Protein AF-K9Z6K8-F1 (afdb_monomer_lite)

InterPro domains:
  IPR018649 SHOCT domain [PF09851] (260-285)

Organism: Cyanobacterium aponinum (strain PCC 10605) (NCBI:txid755178)

Radius of gyration: 25.41 Å; chains: 1; bounding box: 68×41×71 Å

Structure (mmCIF, N/CA/C/O backbone):
data_AF-K9Z6K8-F1
#
_entry.id   AF-K9Z6K8-F1
#
loop_
_atom_site.group_PDB
_atom_site.id
_atom_site.type_symbol
_atom_site.label_atom_id
_atom_site.label_alt_id
_atom_site.label_comp_id
_atom_site.label_asym_id
_atom_site.label_entity_id
_atom_site.label_seq_id
_atom_site.pdbx_PDB_ins_code
_atom_site.Cartn_x
_atom_site.Cartn_y
_atom_site.Cartn_z
_atom_site.occupancy
_atom_site.B_iso_or_equiv
_atom_site.auth_seq_id
_atom_site.auth_comp_id
_atom_site.auth_asym_id
_atom_site.auth_atom_id
_atom_site.pdbx_PDB_model_num
ATOM 1 N N . MET A 1 1 ? 8.072 5.406 -1.999 1.00 64.06 1 MET A N 1
ATOM 2 C CA . MET A 1 1 ? 8.431 5.428 -3.433 1.00 64.06 1 MET A CA 1
ATOM 3 C C . MET A 1 1 ? 9.865 4.958 -3.518 1.00 64.06 1 MET A C 1
ATOM 5 O O . MET A 1 1 ? 10.617 5.283 -2.604 1.00 64.06 1 MET A O 1
ATOM 9 N N . ALA A 1 2 ? 10.215 4.148 -4.508 1.00 75.25 2 ALA A N 1
ATOM 10 C CA . ALA A 1 2 ? 11.577 3.646 -4.656 1.00 75.25 2 ALA A CA 1
ATOM 11 C C . ALA A 1 2 ? 12.258 4.354 -5.826 1.00 75.25 2 ALA A C 1
ATOM 13 O O . ALA A 1 2 ? 11.605 4.701 -6.809 1.00 75.25 2 ALA A O 1
ATOM 14 N N . LYS A 1 3 ? 13.557 4.626 -5.689 1.00 83.19 3 LYS A N 1
ATOM 15 C CA . LYS A 1 3 ? 14.363 5.331 -6.688 1.00 83.19 3 LYS A CA 1
ATOM 16 C C . LYS A 1 3 ? 15.469 4.410 -7.163 1.00 83.19 3 LYS A C 1
ATOM 18 O O . LYS A 1 3 ? 16.249 3.907 -6.359 1.00 83.19 3 LYS A O 1
ATOM 23 N N . ASN A 1 4 ? 15.535 4.218 -8.470 1.00 86.94 4 ASN A N 1
ATOM 24 C CA . ASN A 1 4 ? 16.531 3.384 -9.118 1.00 86.94 4 ASN A CA 1
ATOM 25 C C . ASN A 1 4 ? 17.358 4.253 -10.066 1.00 86.94 4 ASN A C 1
ATOM 27 O O . ASN A 1 4 ? 16.805 4.902 -10.953 1.00 86.94 4 ASN A O 1
ATOM 31 N N . TYR A 1 5 ? 18.669 4.288 -9.841 1.00 90.44 5 TYR A N 1
ATOM 32 C CA . TYR A 1 5 ? 19.607 5.148 -10.558 1.00 90.44 5 TYR A CA 1
ATOM 33 C C . TYR A 1 5 ? 20.267 4.367 -11.689 1.00 90.44 5 TYR A C 1
ATOM 35 O O . TYR A 1 5 ? 20.727 3.244 -11.482 1.00 90.44 5 TYR A O 1
ATOM 43 N N . PHE A 1 6 ? 20.338 4.967 -12.870 1.00 91.12 6 PHE A N 1
ATOM 44 C CA . PHE A 1 6 ? 20.931 4.376 -14.063 1.00 91.12 6 PHE A CA 1
ATOM 45 C C . PHE A 1 6 ? 21.903 5.355 -14.712 1.00 91.12 6 PHE A C 1
ATOM 47 O O . PHE A 1 6 ? 21.687 6.568 -14.702 1.00 91.12 6 PHE A O 1
ATOM 54 N N . ILE A 1 7 ? 22.974 4.822 -15.295 1.00 90.50 7 ILE A N 1
ATOM 55 C CA . ILE A 1 7 ? 23.974 5.625 -15.999 1.00 90.50 7 ILE A CA 1
ATOM 56 C C . ILE A 1 7 ? 23.345 6.222 -17.261 1.00 90.50 7 ILE A C 1
ATOM 58 O O . ILE A 1 7 ? 22.760 5.507 -18.075 1.00 90.50 7 ILE A O 1
ATOM 62 N N . LEU A 1 8 ? 23.513 7.532 -17.439 1.00 89.12 8 LEU A N 1
ATOM 63 C CA . LEU A 1 8 ? 23.120 8.250 -18.644 1.00 89.12 8 LEU A CA 1
ATOM 64 C C . LEU A 1 8 ? 24.281 8.246 -19.648 1.00 89.12 8 LEU A C 1
ATOM 66 O O . LEU A 1 8 ? 25.232 9.016 -19.502 1.00 89.12 8 LEU A O 1
ATOM 70 N N . ASN A 1 9 ? 24.204 7.402 -20.676 1.00 86.44 9 ASN A N 1
ATOM 71 C CA . ASN A 1 9 ? 25.222 7.321 -21.730 1.00 86.44 9 ASN A CA 1
ATOM 72 C C . ASN A 1 9 ? 24.916 8.275 -22.893 1.00 86.44 9 ASN A C 1
ATOM 74 O O . ASN A 1 9 ? 25.824 8.781 -23.550 1.00 86.44 9 ASN A O 1
ATOM 78 N N . SER A 1 10 ? 23.634 8.532 -23.149 1.00 85.62 10 SER A N 1
ATOM 79 C CA . SER A 1 10 ? 23.147 9.417 -24.203 1.00 85.62 10 SER A CA 1
ATOM 80 C C . SER A 1 10 ? 21.926 10.206 -23.743 1.00 85.62 10 SER A C 1
ATOM 82 O O . SER A 1 10 ? 21.108 9.728 -22.963 1.00 85.62 10 SER A O 1
ATOM 84 N N . ASN A 1 11 ? 21.729 11.398 -24.311 1.00 76.75 11 ASN A N 1
ATOM 85 C CA . ASN A 1 11 ? 20.513 12.191 -24.095 1.00 76.75 11 ASN A CA 1
ATOM 86 C C . ASN A 1 11 ? 19.236 11.464 -24.567 1.00 76.75 11 ASN A C 1
ATOM 88 O O . ASN A 1 11 ? 18.137 11.830 -24.160 1.00 76.75 11 ASN A O 1
ATOM 92 N N . GLN A 1 12 ? 19.364 10.436 -25.416 1.00 86.12 12 GLN A N 1
ATOM 93 C CA . GLN A 1 12 ? 18.240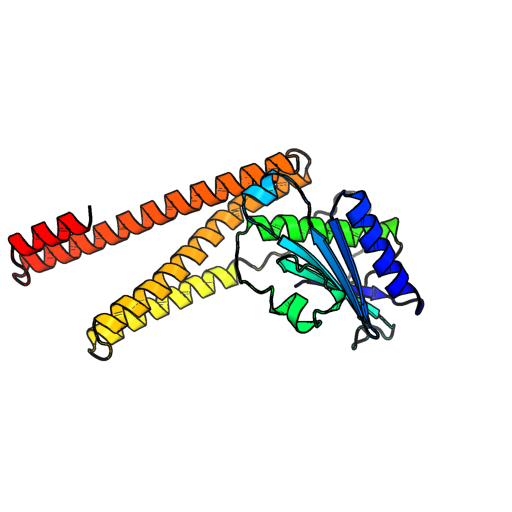 9.601 -25.853 1.00 86.12 12 GLN A CA 1
ATOM 94 C C . GLN A 1 12 ? 17.847 8.521 -24.838 1.00 86.12 12 GLN A C 1
ATOM 96 O O . GLN A 1 12 ? 16.783 7.925 -24.987 1.00 86.12 12 GLN A O 1
ATOM 101 N N . ASP A 1 13 ? 18.667 8.250 -23.823 1.00 87.88 13 ASP A N 1
ATOM 102 C CA . ASP A 1 13 ? 18.448 7.121 -22.914 1.00 87.88 13 ASP A CA 1
ATOM 103 C C . ASP A 1 13 ? 17.169 7.275 -22.085 1.00 87.88 13 ASP A C 1
ATOM 105 O O . ASP A 1 13 ? 16.490 6.281 -21.847 1.00 87.88 13 ASP A O 1
ATOM 109 N N . LEU A 1 14 ? 16.763 8.505 -21.737 1.00 90.06 14 LEU A N 1
ATOM 110 C CA . LEU A 1 14 ? 15.481 8.740 -21.059 1.00 90.06 14 LEU A CA 1
ATOM 111 C C . LEU A 1 14 ? 14.289 8.371 -21.945 1.00 90.06 14 LEU A C 1
ATOM 113 O O . LEU A 1 14 ? 13.356 7.725 -21.477 1.00 90.06 14 LEU A O 1
ATOM 117 N N . GLU A 1 15 ? 14.315 8.773 -23.218 1.00 91.31 15 GLU A N 1
ATOM 118 C CA . GLU A 1 15 ? 13.253 8.438 -24.173 1.00 91.31 15 GLU A CA 1
ATOM 119 C C . GLU A 1 15 ? 13.243 6.928 -24.443 1.00 91.31 15 GLU A C 1
ATOM 121 O O . GLU A 1 15 ? 12.183 6.310 -24.453 1.00 91.31 15 GLU A O 1
ATOM 126 N N . LYS A 1 16 ? 14.417 6.300 -24.582 1.00 93.12 16 LYS A N 1
ATOM 127 C CA . LYS A 1 16 ? 14.524 4.841 -24.725 1.00 93.12 16 LYS A CA 1
ATOM 128 C C . LYS A 1 16 ? 13.957 4.114 -23.509 1.00 93.12 16 LYS A C 1
ATOM 130 O O . LYS A 1 16 ? 13.186 3.177 -23.690 1.00 93.12 16 LYS A O 1
ATOM 135 N N . ALA A 1 17 ? 14.287 4.556 -22.295 1.00 93.38 17 ALA A N 1
ATOM 136 C CA . ALA A 1 17 ? 13.746 3.990 -21.063 1.00 93.38 17 ALA A CA 1
ATOM 137 C C . ALA A 1 17 ? 12.224 4.168 -21.012 1.00 93.38 17 ALA A C 1
ATOM 139 O O . ALA A 1 17 ? 11.500 3.209 -20.762 1.00 93.38 17 ALA A O 1
ATOM 140 N N . TYR A 1 18 ? 11.723 5.362 -21.332 1.00 94.62 18 TYR A N 1
ATOM 141 C CA . TYR A 1 18 ? 10.292 5.650 -21.403 1.00 94.62 18 TYR A CA 1
ATOM 142 C C . TYR A 1 18 ? 9.547 4.696 -22.349 1.00 94.62 18 TYR A C 1
ATOM 144 O O . TYR A 1 18 ? 8.579 4.049 -21.941 1.00 94.62 18 TYR A O 1
ATOM 152 N N . GLN A 1 19 ? 10.030 4.541 -23.584 1.00 95.00 19 GLN A N 1
ATOM 153 C CA . GLN A 1 19 ? 9.425 3.637 -24.566 1.00 95.00 19 GLN A CA 1
ATOM 154 C C . GLN A 1 19 ? 9.538 2.169 -24.139 1.00 95.00 19 GLN A C 1
ATOM 156 O O . GLN A 1 19 ? 8.558 1.428 -24.220 1.00 95.00 19 GLN A O 1
ATOM 161 N N . ALA A 1 20 ? 10.704 1.750 -23.635 1.00 94.25 20 ALA A N 1
ATOM 162 C CA . ALA A 1 20 ? 10.934 0.384 -23.175 1.00 94.25 20 ALA A CA 1
ATOM 163 C C . ALA A 1 20 ? 9.973 -0.003 -22.043 1.00 94.25 20 ALA A C 1
ATOM 165 O O . ALA A 1 20 ? 9.413 -1.097 -22.072 1.00 94.25 20 ALA A O 1
ATOM 166 N N . ILE A 1 21 ? 9.736 0.901 -21.088 1.00 95.62 21 ILE A N 1
ATOM 167 C CA . ILE A 1 21 ? 8.805 0.682 -19.978 1.00 95.62 21 ILE A CA 1
ATOM 168 C C . ILE A 1 21 ? 7.362 0.572 -20.491 1.00 95.62 21 ILE A C 1
ATOM 170 O O . ILE A 1 21 ? 6.645 -0.347 -20.096 1.00 95.62 21 ILE A O 1
ATOM 174 N N . ILE A 1 22 ? 6.926 1.465 -21.390 1.00 93.06 22 ILE A N 1
ATOM 175 C CA . ILE A 1 22 ? 5.575 1.396 -21.976 1.00 93.06 22 ILE A CA 1
ATOM 176 C C . ILE A 1 22 ? 5.359 0.064 -22.695 1.00 93.06 22 ILE A C 1
ATOM 178 O O . ILE A 1 22 ? 4.330 -0.586 -22.496 1.00 93.06 22 ILE A O 1
ATOM 182 N N . LEU A 1 23 ? 6.314 -0.338 -23.536 1.00 90.25 23 LEU A N 1
ATOM 183 C CA . LEU A 1 23 ? 6.231 -1.582 -24.297 1.00 90.25 23 LEU A CA 1
ATOM 184 C C . LEU A 1 23 ? 6.224 -2.803 -23.378 1.00 90.25 23 LEU A C 1
ATOM 186 O O . LEU A 1 23 ? 5.425 -3.711 -23.599 1.00 90.25 23 LEU A O 1
ATOM 190 N N . TRP A 1 24 ? 7.038 -2.794 -22.321 1.00 93.50 24 TRP A N 1
ATOM 191 C CA . TRP A 1 24 ? 7.061 -3.861 -21.326 1.00 93.50 24 TRP A CA 1
ATOM 192 C C . TRP A 1 24 ? 5.694 -4.048 -20.664 1.00 93.50 24 TRP A C 1
ATOM 194 O O . TRP A 1 24 ? 5.135 -5.142 -20.711 1.00 93.50 24 TRP A O 1
ATOM 204 N N . PHE A 1 25 ? 5.086 -2.978 -20.140 1.00 90.12 25 PHE A N 1
ATOM 205 C CA . PHE A 1 25 ? 3.756 -3.073 -19.528 1.00 90.12 25 PHE A CA 1
ATOM 206 C C . PHE A 1 25 ? 2.673 -3.507 -20.523 1.00 90.12 25 PHE A C 1
ATOM 208 O O . PHE A 1 25 ? 1.826 -4.334 -20.181 1.00 90.12 25 PHE A O 1
ATOM 215 N N . LYS A 1 26 ? 2.705 -3.003 -21.764 1.00 84.25 26 LYS A N 1
ATOM 216 C CA . LYS A 1 26 ? 1.774 -3.440 -22.817 1.00 84.25 26 LYS A CA 1
ATOM 217 C C . LYS A 1 26 ? 1.933 -4.928 -23.139 1.00 84.25 26 LYS A C 1
ATOM 219 O O . LYS A 1 26 ? 0.928 -5.621 -23.271 1.00 84.25 26 LYS A O 1
ATOM 224 N N . GLY A 1 27 ? 3.167 -5.430 -23.209 1.00 75.62 27 GLY A N 1
ATOM 225 C CA . GLY A 1 27 ? 3.461 -6.855 -23.398 1.00 75.62 27 GLY A CA 1
ATOM 226 C C . GLY A 1 27 ? 2.945 -7.731 -22.253 1.00 75.62 27 GLY A C 1
ATOM 227 O O . GLY A 1 27 ? 2.551 -8.870 -22.475 1.00 75.62 27 GLY A O 1
ATOM 228 N N . GLN A 1 28 ? 2.855 -7.171 -21.046 1.00 78.62 28 GLN A N 1
ATOM 229 C CA . GLN A 1 28 ? 2.251 -7.801 -19.866 1.00 78.62 28 GLN A CA 1
ATOM 230 C C . GLN A 1 28 ? 0.722 -7.585 -19.770 1.00 78.62 28 GLN A C 1
ATOM 232 O O . GLN A 1 28 ? 0.121 -7.858 -18.726 1.00 78.62 28 GLN A O 1
ATOM 237 N N . LEU A 1 29 ? 0.088 -7.092 -20.844 1.00 77.56 29 LEU A N 1
ATOM 238 C CA . LEU A 1 29 ? -1.353 -6.821 -20.959 1.00 77.56 29 LEU A CA 1
ATOM 239 C C . LEU A 1 29 ? -1.886 -5.791 -19.947 1.00 77.56 29 LEU A C 1
ATOM 241 O O . LEU A 1 29 ? -3.006 -5.909 -19.446 1.00 77.56 29 LEU A O 1
ATOM 245 N N . TYR A 1 30 ? -1.090 -4.771 -19.631 1.00 85.12 30 TYR A N 1
ATOM 246 C CA . TYR A 1 30 ? -1.553 -3.614 -18.868 1.00 85.12 30 TYR A CA 1
ATOM 247 C C . TYR A 1 30 ? -2.155 -2.552 -19.795 1.00 85.12 30 TYR A C 1
ATOM 249 O O . TYR A 1 30 ? -1.683 -2.329 -20.911 1.00 85.12 30 TYR A O 1
ATOM 257 N N . GLU A 1 31 ? -3.160 -1.836 -19.295 1.00 87.00 31 GLU A N 1
ATOM 258 C CA . GLU A 1 31 ? -3.523 -0.521 -19.815 1.00 87.00 31 GLU A CA 1
ATOM 259 C C . GLU A 1 31 ? -2.464 0.480 -19.349 1.00 87.00 31 GLU A C 1
ATOM 261 O O . GLU A 1 31 ? -2.155 0.560 -18.156 1.00 87.00 31 GLU A O 1
ATOM 266 N N . VAL A 1 32 ? -1.890 1.221 -20.295 1.00 90.62 32 VAL A N 1
ATOM 267 C CA . VAL A 1 32 ? -0.760 2.120 -20.051 1.00 90.62 32 VAL A CA 1
ATOM 268 C C . VAL A 1 32 ? -1.061 3.486 -20.639 1.00 90.62 32 VAL A C 1
ATOM 270 O O . VAL A 1 32 ? -1.367 3.594 -21.826 1.00 90.62 32 VAL A O 1
ATOM 273 N N . GLU A 1 33 ? -0.895 4.526 -19.830 1.00 89.75 33 GLU A N 1
ATOM 274 C CA . GLU A 1 33 ? -0.842 5.912 -20.289 1.00 89.75 33 GLU A CA 1
ATOM 275 C C . GLU A 1 33 ? 0.529 6.489 -19.946 1.00 89.75 33 GLU A C 1
ATOM 277 O O . GLU A 1 33 ? 1.047 6.283 -18.847 1.00 89.75 33 GLU A O 1
ATOM 282 N N . GLY A 1 34 ? 1.114 7.224 -20.888 1.00 87.94 34 GLY A N 1
ATOM 283 C CA . GLY A 1 34 ? 2.384 7.907 -20.696 1.00 87.94 34 GLY A CA 1
ATOM 284 C C . GLY A 1 34 ? 2.316 9.345 -21.190 1.00 87.94 34 GLY A C 1
ATOM 285 O O . GLY A 1 34 ? 1.621 9.640 -22.163 1.00 87.94 34 GLY A O 1
ATOM 286 N N . ILE A 1 35 ? 3.037 10.236 -20.516 1.00 85.12 35 ILE A N 1
ATOM 287 C CA . ILE A 1 35 ? 3.233 11.615 -20.949 1.00 85.12 35 ILE A CA 1
ATOM 288 C C . ILE A 1 35 ? 4.704 12.007 -20.875 1.00 85.12 35 ILE A C 1
ATOM 290 O O . ILE A 1 35 ? 5.410 11.717 -19.907 1.00 85.12 35 ILE A O 1
ATOM 294 N N . LYS A 1 36 ? 5.135 12.722 -21.912 1.00 87.12 36 LYS A N 1
ATOM 295 C CA . LYS A 1 36 ? 6.415 13.410 -21.990 1.00 87.12 36 LYS A CA 1
ATOM 296 C C . LYS A 1 36 ? 6.241 14.868 -21.570 1.00 87.12 36 LYS A C 1
ATOM 298 O O . LYS A 1 36 ? 5.355 15.549 -22.076 1.00 87.12 36 LYS A O 1
ATOM 303 N N . GLN A 1 37 ? 7.091 15.324 -20.662 1.00 78.56 37 GLN A N 1
ATOM 304 C CA . GLN A 1 37 ? 7.213 16.715 -20.229 1.00 78.56 37 GLN A CA 1
ATOM 305 C C . GLN A 1 37 ? 8.668 17.160 -20.426 1.00 78.56 37 GLN A C 1
ATOM 307 O O . GLN A 1 37 ? 9.557 16.322 -20.578 1.00 78.56 37 GLN A O 1
ATOM 312 N N . ASP A 1 38 ? 8.932 18.467 -20.409 1.00 75.75 38 ASP A N 1
ATOM 313 C CA . ASP A 1 38 ? 10.249 19.021 -20.775 1.00 75.75 38 ASP A CA 1
ATOM 314 C C . ASP A 1 38 ? 11.418 18.459 -19.949 1.00 75.75 38 ASP A C 1
ATOM 316 O O . ASP A 1 38 ? 12.537 18.337 -20.443 1.00 75.75 38 ASP A O 1
ATOM 320 N N . THR A 1 39 ? 11.167 18.097 -18.688 1.00 76.75 39 THR A N 1
ATOM 321 C CA . THR A 1 39 ? 12.205 17.669 -17.733 1.00 76.75 39 THR A CA 1
ATOM 322 C C . THR A 1 39 ? 12.014 16.252 -17.191 1.00 76.75 39 THR A C 1
ATOM 324 O O . THR A 1 39 ? 12.871 15.755 -16.457 1.00 76.75 39 THR A O 1
ATOM 327 N N . TYR A 1 40 ? 10.910 15.582 -17.528 1.00 84.06 40 TYR A N 1
ATOM 328 C CA . TYR A 1 40 ? 10.603 14.243 -17.032 1.00 84.06 40 TYR A CA 1
ATOM 329 C C . TYR A 1 40 ? 9.593 13.511 -17.920 1.00 84.06 40 TYR A C 1
ATOM 331 O O . TYR A 1 40 ? 8.845 14.109 -18.689 1.00 84.06 40 TYR A O 1
ATOM 339 N N . TYR A 1 41 ? 9.521 12.197 -17.741 1.00 89.06 41 TYR A N 1
ATOM 340 C CA . TYR A 1 41 ? 8.488 11.345 -18.316 1.00 89.06 41 TYR A CA 1
ATOM 341 C C . TYR A 1 41 ? 7.656 10.732 -17.200 1.00 89.06 41 TYR A C 1
ATOM 343 O O . TYR A 1 41 ? 8.201 10.358 -16.159 1.00 89.06 41 TYR A O 1
ATOM 351 N N . LEU A 1 42 ? 6.350 10.613 -17.421 1.00 87.38 42 LEU A N 1
ATOM 352 C CA . LEU A 1 42 ? 5.432 9.924 -16.520 1.00 87.38 42 LEU A CA 1
ATOM 353 C C . LEU A 1 42 ? 4.771 8.766 -17.233 1.00 87.38 42 LEU A C 1
ATOM 355 O O . LEU A 1 42 ? 4.357 8.893 -18.381 1.00 87.38 42 LEU A O 1
ATOM 359 N N . ILE A 1 43 ? 4.633 7.657 -16.522 1.00 91.25 43 ILE A N 1
ATOM 360 C CA . ILE A 1 43 ? 3.907 6.480 -16.978 1.00 91.25 43 ILE A CA 1
ATOM 361 C C . ILE A 1 43 ? 2.994 6.040 -15.840 1.00 91.25 43 ILE A C 1
ATOM 363 O O . ILE A 1 43 ? 3.398 6.014 -14.676 1.00 91.25 43 ILE A O 1
ATOM 367 N N . GLN A 1 44 ? 1.769 5.670 -16.176 1.00 88.62 44 GLN A N 1
ATOM 368 C CA . GLN A 1 44 ? 0.904 4.889 -15.308 1.00 88.62 44 GLN A CA 1
ATOM 369 C C . GLN A 1 44 ? 0.495 3.605 -16.021 1.00 88.62 44 GLN A C 1
ATOM 371 O O . GLN A 1 44 ? 0.207 3.611 -17.216 1.00 88.62 44 GLN A O 1
ATOM 376 N N . ALA A 1 45 ? 0.456 2.506 -15.275 1.00 89.00 45 ALA A N 1
ATOM 377 C CA . ALA A 1 45 ? 0.042 1.205 -15.770 1.00 89.00 45 ALA A CA 1
ATOM 378 C C . ALA A 1 45 ? -0.964 0.568 -14.807 1.00 89.00 45 ALA A C 1
ATOM 380 O O . ALA A 1 45 ? -0.711 0.476 -13.603 1.00 89.00 45 ALA A O 1
ATOM 381 N N . ARG A 1 46 ? -2.101 0.096 -15.323 1.00 83.62 46 ARG A N 1
ATOM 382 C CA . ARG A 1 46 ? -3.087 -0.684 -14.558 1.00 83.62 46 ARG A CA 1
ATOM 383 C C . ARG A 1 46 ? -3.483 -1.942 -15.321 1.00 83.62 46 ARG A C 1
ATOM 385 O O . ARG A 1 46 ? -3.576 -1.924 -16.541 1.00 83.62 46 ARG A O 1
ATOM 392 N N . LYS A 1 47 ? -3.757 -3.035 -14.610 1.00 74.75 47 LYS A N 1
ATOM 393 C CA . LYS A 1 47 ? -4.433 -4.191 -15.215 1.00 74.75 47 LYS A CA 1
ATOM 394 C C . LYS A 1 47 ? -5.935 -3.929 -15.231 1.00 74.75 47 LYS A C 1
ATOM 396 O O . LYS A 1 47 ? -6.521 -3.705 -14.172 1.00 74.75 47 LYS A O 1
ATOM 401 N N . THR A 1 48 ? -6.550 -3.985 -16.406 1.00 62.06 48 THR A N 1
ATOM 402 C CA . THR A 1 48 ? -8.005 -3.976 -16.564 1.00 62.06 48 THR A CA 1
ATOM 403 C C . THR A 1 48 ? -8.512 -5.412 -16.565 1.00 62.06 48 THR A C 1
ATOM 405 O O . THR A 1 48 ? -8.229 -6.195 -17.463 1.00 62.06 48 THR A O 1
ATOM 408 N N . GLY A 1 49 ? -9.236 -5.793 -15.517 1.00 56.72 49 GLY A N 1
ATOM 409 C CA . GLY A 1 49 ? -9.862 -7.107 -15.411 1.00 56.72 49 GLY A CA 1
ATOM 410 C C . GLY A 1 49 ? -11.144 -7.016 -14.597 1.00 56.72 49 GLY A C 1
ATOM 411 O O . GLY A 1 49 ? -11.223 -6.221 -13.661 1.00 56.72 49 GLY A O 1
ATOM 412 N N . THR A 1 50 ? -12.139 -7.836 -14.937 1.00 40.59 50 THR A N 1
ATOM 413 C CA . THR A 1 50 ? -13.507 -7.795 -14.386 1.00 40.59 50 THR A CA 1
ATOM 414 C C . THR A 1 50 ? -13.541 -7.889 -12.855 1.00 40.59 50 THR A C 1
ATOM 416 O O . THR A 1 50 ? -14.343 -7.221 -12.209 1.00 40.59 50 THR A O 1
ATOM 419 N N . ILE A 1 51 ? -12.614 -8.651 -12.262 1.00 41.69 51 ILE A N 1
ATOM 420 C CA . ILE A 1 51 ? -12.456 -8.779 -10.803 1.00 41.69 51 ILE A CA 1
ATOM 421 C C . ILE A 1 51 ? -11.943 -7.468 -10.176 1.00 41.69 51 ILE A C 1
ATOM 423 O O . ILE A 1 51 ? -12.431 -7.060 -9.127 1.00 41.69 51 ILE A O 1
ATOM 427 N N . ARG A 1 52 ? -11.030 -6.742 -10.836 1.00 42.19 52 ARG A N 1
ATOM 428 C CA . ARG A 1 52 ? -10.499 -5.453 -10.348 1.00 42.19 52 ARG A CA 1
ATOM 429 C C . ARG A 1 52 ? -11.516 -4.312 -10.472 1.00 42.19 52 ARG A C 1
ATOM 431 O O . ARG A 1 52 ? -11.537 -3.421 -9.628 1.00 42.19 52 ARG A O 1
ATOM 438 N N . THR A 1 53 ? -12.399 -4.368 -11.472 1.00 42.25 53 THR A N 1
ATOM 439 C CA . THR A 1 53 ? -13.510 -3.413 -11.634 1.00 42.25 53 THR A CA 1
ATOM 440 C C . THR A 1 53 ? -14.597 -3.601 -10.568 1.00 42.25 53 THR A C 1
ATOM 442 O O . THR A 1 53 ? -15.133 -2.610 -10.081 1.00 42.25 53 THR A O 1
ATOM 445 N N . LEU A 1 54 ? -14.886 -4.844 -10.154 1.00 33.88 54 LEU A N 1
ATOM 446 C CA . LEU A 1 54 ? -15.879 -5.149 -9.110 1.00 33.88 54 LEU A CA 1
ATOM 447 C C . LEU A 1 54 ? -15.377 -4.812 -7.690 1.00 33.88 54 LEU A C 1
ATOM 449 O O . LEU A 1 54 ? -16.167 -4.429 -6.834 1.00 33.88 54 LEU A O 1
ATOM 453 N N . LEU A 1 55 ? -14.061 -4.900 -7.456 1.00 41.59 55 LEU A N 1
ATOM 454 C CA . LEU A 1 55 ? -13.409 -4.614 -6.167 1.00 41.59 55 LEU A CA 1
ATOM 455 C C . LEU A 1 55 ? -13.047 -3.125 -5.959 1.00 41.59 55 LEU A C 1
ATOM 457 O O . LEU A 1 55 ? -12.373 -2.784 -4.990 1.00 41.59 55 LEU A O 1
ATOM 461 N N . GLY A 1 56 ? -13.459 -2.225 -6.863 1.00 40.88 56 GLY A N 1
ATOM 462 C CA . GLY A 1 56 ? -13.276 -0.771 -6.718 1.00 40.88 56 GLY A CA 1
ATOM 463 C C . GLY A 1 56 ? -11.820 -0.276 -6.743 1.00 40.88 56 GLY A C 1
ATOM 464 O O . GLY A 1 56 ? -11.561 0.906 -6.499 1.00 40.88 56 GLY A O 1
ATOM 465 N N . SER A 1 57 ? -10.850 -1.140 -7.051 1.00 53.22 57 SER A N 1
ATOM 466 C CA . SER A 1 57 ? -9.427 -0.810 -7.012 1.00 53.22 57 SER A CA 1
ATOM 467 C C . SER A 1 57 ? -8.961 -0.252 -8.358 1.00 53.22 57 SER A C 1
ATOM 469 O O . SER A 1 57 ? -8.316 -0.911 -9.170 1.00 53.22 57 SER A O 1
ATOM 471 N N . ASN A 1 58 ? -9.255 1.028 -8.595 1.00 63.75 58 ASN A N 1
ATOM 472 C CA . ASN A 1 58 ? -8.686 1.798 -9.706 1.00 63.75 58 ASN A CA 1
ATOM 473 C C . ASN A 1 58 ? -7.199 2.127 -9.439 1.00 63.75 58 ASN A C 1
ATOM 475 O O . ASN A 1 58 ? -6.817 3.294 -9.403 1.00 63.75 58 ASN A O 1
ATOM 479 N N . LEU A 1 59 ? -6.377 1.115 -9.144 1.00 73.06 59 LEU A N 1
ATOM 480 C CA . LEU A 1 59 ? -4.975 1.242 -8.745 1.00 73.06 59 LEU A CA 1
ATOM 481 C C . LEU A 1 59 ? -4.055 1.172 -9.969 1.00 73.06 59 LEU A C 1
ATOM 483 O O . LEU A 1 59 ? -4.190 0.296 -10.822 1.00 73.06 59 LEU A O 1
ATOM 487 N N . ALA A 1 60 ? -3.081 2.071 -10.009 1.00 80.50 60 ALA A N 1
ATOM 488 C CA . ALA A 1 60 ? -2.056 2.167 -11.028 1.00 80.50 60 ALA A CA 1
ATOM 489 C C . ALA A 1 60 ? -0.660 2.057 -10.408 1.00 80.50 60 ALA A C 1
ATOM 491 O O . ALA A 1 60 ? -0.373 2.653 -9.362 1.00 80.50 60 ALA A O 1
ATOM 492 N N . PHE A 1 61 ? 0.219 1.335 -11.095 1.00 85.00 61 PHE A N 1
ATOM 493 C CA . PHE A 1 61 ? 1.658 1.460 -10.926 1.00 85.00 61 PHE A CA 1
ATOM 494 C C . PHE A 1 61 ? 2.099 2.743 -11.629 1.00 85.00 61 PHE A C 1
ATOM 496 O O . PHE A 1 61 ? 1.723 2.969 -12.778 1.00 85.00 61 PHE A O 1
ATOM 503 N N . LYS A 1 62 ? 2.834 3.610 -10.936 1.00 86.00 62 LYS A N 1
ATOM 504 C CA . LYS A 1 62 ? 3.232 4.931 -11.434 1.00 86.00 62 LYS A CA 1
ATOM 505 C C . LYS A 1 62 ? 4.741 5.014 -11.513 1.00 86.00 62 LYS A C 1
ATOM 507 O O . LYS A 1 62 ? 5.427 4.588 -10.588 1.00 86.00 62 LYS A O 1
ATOM 512 N N . ILE A 1 63 ? 5.245 5.568 -12.604 1.00 89.81 63 ILE A N 1
ATOM 513 C CA . ILE A 1 63 ? 6.673 5.657 -12.882 1.00 89.81 63 ILE A CA 1
ATOM 514 C C . ILE A 1 63 ? 6.992 7.070 -13.329 1.00 89.81 63 ILE A C 1
ATOM 516 O O . ILE A 1 63 ? 6.287 7.644 -14.161 1.00 89.81 63 ILE A O 1
ATOM 520 N N . LYS A 1 64 ? 8.071 7.613 -12.778 1.00 87.44 64 LYS A N 1
ATOM 521 C CA . LYS A 1 64 ? 8.675 8.868 -13.199 1.00 87.44 64 LYS A CA 1
ATOM 522 C C . LYS A 1 64 ? 10.097 8.602 -13.665 1.00 87.44 64 LYS A C 1
ATOM 524 O O . LYS A 1 64 ? 10.850 7.924 -12.975 1.00 87.44 64 LYS A O 1
ATOM 529 N N . ILE A 1 65 ? 10.463 9.175 -14.803 1.00 91.25 65 ILE A N 1
ATOM 530 C CA . ILE A 1 65 ? 11.817 9.106 -15.354 1.00 91.25 65 ILE A CA 1
ATOM 531 C C . ILE A 1 65 ? 12.348 10.529 -15.461 1.00 91.25 65 ILE A C 1
ATOM 533 O O . ILE A 1 65 ? 11.709 11.368 -16.096 1.00 91.25 65 ILE A O 1
ATOM 537 N N . TYR A 1 66 ? 13.476 10.827 -14.827 1.00 87.94 66 TYR A N 1
ATOM 538 C CA . TYR A 1 66 ? 14.052 12.174 -14.817 1.00 87.94 66 TYR A CA 1
ATOM 539 C C . TYR A 1 66 ? 15.570 12.133 -14.644 1.00 87.94 66 TYR A C 1
ATOM 541 O O . TYR A 1 66 ? 16.111 11.152 -14.147 1.00 87.94 66 TYR A O 1
ATOM 549 N N . ILE A 1 67 ? 16.275 13.184 -15.061 1.00 88.44 67 ILE A N 1
ATOM 550 C CA . ILE A 1 67 ? 17.729 13.289 -14.855 1.00 88.44 67 ILE A CA 1
ATOM 551 C C . ILE A 1 67 ? 18.001 13.554 -13.371 1.00 88.44 67 ILE A C 1
ATOM 553 O O . ILE A 1 67 ? 17.350 14.410 -12.771 1.00 88.44 67 ILE A O 1
ATOM 557 N N . SER A 1 68 ? 18.953 12.832 -12.779 1.00 82.69 68 SER A N 1
ATOM 558 C CA . SER A 1 68 ? 19.361 13.070 -11.393 1.00 82.69 68 SER A CA 1
ATOM 559 C C . SER A 1 68 ? 20.017 14.447 -11.257 1.00 82.69 68 SER A C 1
ATOM 561 O O . SER A 1 68 ? 20.857 14.826 -12.074 1.00 82.69 68 SER A O 1
ATOM 563 N N . SER A 1 69 ? 19.658 15.194 -10.211 1.00 71.00 69 SER A N 1
ATOM 564 C CA . SER A 1 69 ? 20.345 16.439 -9.839 1.00 71.00 69 SER A CA 1
ATOM 565 C C . SER A 1 69 ? 21.716 16.186 -9.203 1.00 71.00 69 SER A C 1
ATOM 567 O O . SER A 1 69 ? 22.542 17.091 -9.145 1.00 71.00 69 SER A O 1
ATOM 569 N N . GLU A 1 70 ? 21.956 14.959 -8.739 1.00 65.31 70 GLU A N 1
ATOM 570 C CA . GLU A 1 70 ? 23.179 14.516 -8.073 1.00 65.31 70 GLU A CA 1
ATOM 571 C C . GLU A 1 70 ? 23.858 13.428 -8.913 1.00 65.31 70 GLU A C 1
ATOM 573 O O . GLU A 1 70 ? 23.184 12.589 -9.507 1.00 65.31 70 GLU A O 1
ATOM 578 N N . SER A 1 71 ? 25.188 13.443 -8.990 1.00 59.72 71 SER A N 1
ATOM 579 C CA . SER A 1 71 ? 25.968 12.464 -9.757 1.00 59.72 71 SER A CA 1
ATOM 580 C C . SER A 1 71 ? 26.824 11.646 -8.794 1.00 59.72 71 SER A C 1
ATOM 582 O O . SER A 1 71 ? 27.822 12.157 -8.273 1.00 59.72 71 SER A O 1
ATOM 584 N N . LEU A 1 72 ? 26.489 10.372 -8.593 1.00 56.44 72 LEU A N 1
ATOM 585 C CA . LEU A 1 72 ? 27.331 9.449 -7.841 1.00 56.44 72 LEU A CA 1
ATOM 586 C C . LEU A 1 72 ? 28.482 8.998 -8.758 1.00 56.44 72 LEU A C 1
ATOM 588 O O . LEU A 1 72 ? 28.296 8.363 -9.788 1.00 56.44 72 LEU A O 1
ATOM 592 N N . ASN A 1 73 ? 29.724 9.318 -8.386 1.00 57.31 73 ASN A N 1
ATOM 593 C CA . ASN A 1 73 ? 30.945 8.969 -9.139 1.00 57.31 73 ASN A CA 1
ATOM 594 C C . ASN A 1 73 ? 31.203 9.757 -10.445 1.00 57.31 73 ASN A C 1
ATOM 596 O O . ASN A 1 73 ? 31.890 9.261 -11.339 1.00 57.31 73 ASN A O 1
ATOM 600 N N . GLY A 1 74 ? 30.698 10.988 -10.560 1.00 64.12 74 GLY A N 1
ATOM 601 C CA . GLY A 1 74 ? 31.053 11.907 -11.657 1.00 64.12 74 GLY A CA 1
ATOM 602 C C . GLY A 1 74 ? 30.454 11.565 -13.029 1.00 64.12 74 GLY A C 1
ATOM 603 O O . GLY A 1 74 ? 30.862 12.151 -14.033 1.00 64.12 74 GLY A O 1
ATOM 604 N N . LYS A 1 75 ? 29.504 10.625 -13.096 1.00 74.94 75 LYS A N 1
ATOM 605 C CA . LYS A 1 75 ? 28.749 10.299 -14.312 1.00 74.94 75 LYS A CA 1
ATOM 606 C C . LYS A 1 75 ? 27.356 10.910 -14.235 1.00 74.94 75 LYS A C 1
ATOM 608 O O . LYS A 1 75 ? 26.746 10.963 -13.175 1.00 74.94 75 LYS A O 1
ATOM 613 N N . LYS A 1 76 ? 26.831 11.349 -15.381 1.00 85.56 76 LYS A N 1
ATOM 614 C CA . LYS A 1 76 ? 25.423 11.749 -15.464 1.00 85.56 76 LYS A CA 1
ATOM 615 C C . LYS A 1 76 ? 24.542 10.521 -15.259 1.00 85.56 76 LYS A C 1
ATOM 617 O O . LYS A 1 76 ? 24.845 9.444 -15.770 1.00 85.56 76 LYS A O 1
ATOM 622 N N . GLU A 1 77 ? 23.443 10.710 -14.547 1.00 89.56 77 GLU A N 1
ATOM 623 C CA . GLU A 1 77 ? 22.517 9.646 -14.176 1.00 89.56 77 GLU A CA 1
ATOM 624 C C . GLU A 1 77 ? 21.086 10.068 -14.476 1.00 89.56 77 GLU A C 1
ATOM 626 O O . GLU A 1 77 ? 20.740 11.254 -14.441 1.00 89.56 77 GLU A O 1
ATOM 631 N N . PHE A 1 78 ? 20.237 9.085 -14.736 1.00 90.69 78 PHE A N 1
ATOM 632 C CA . PHE A 1 78 ? 18.797 9.268 -14.710 1.00 90.69 78 PHE A CA 1
ATOM 633 C C . PHE A 1 78 ? 18.173 8.336 -13.677 1.00 90.69 78 PHE A C 1
ATOM 635 O O . PHE A 1 78 ? 18.704 7.275 -13.349 1.00 90.69 78 PHE A O 1
ATOM 642 N N . VAL A 1 79 ? 17.045 8.771 -13.138 1.00 89.25 79 VAL A N 1
ATOM 643 C CA . VAL A 1 79 ? 16.319 8.109 -12.067 1.00 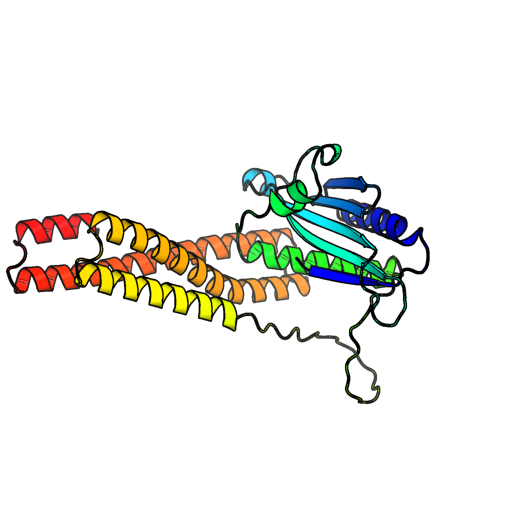89.25 79 VAL A CA 1
ATOM 644 C C . VAL A 1 79 ? 15.016 7.573 -12.624 1.00 89.25 79 VAL A C 1
ATOM 646 O O . VAL A 1 79 ? 14.276 8.295 -13.294 1.00 89.25 79 VAL A O 1
ATOM 649 N N . ILE A 1 80 ? 14.730 6.319 -12.300 1.00 89.81 80 ILE A N 1
ATOM 650 C CA . ILE A 1 80 ? 13.412 5.714 -12.428 1.00 89.81 80 ILE A CA 1
ATOM 651 C C . ILE A 1 80 ? 12.828 5.626 -11.024 1.00 89.81 80 ILE A C 1
ATOM 653 O O . ILE A 1 80 ? 13.286 4.846 -10.188 1.00 89.81 80 ILE A O 1
ATOM 657 N N . GLU A 1 81 ? 11.835 6.464 -10.759 1.00 85.88 81 GLU A N 1
ATOM 658 C CA . GLU A 1 81 ? 11.109 6.498 -9.497 1.00 85.88 81 GLU A CA 1
ATOM 659 C C . GLU A 1 81 ? 9.765 5.787 -9.649 1.00 85.88 81 GLU A C 1
ATOM 661 O O . GLU A 1 81 ? 8.958 6.136 -10.512 1.00 85.88 81 GLU A O 1
ATOM 666 N N . THR A 1 82 ? 9.528 4.784 -8.807 1.00 84.44 82 THR A N 1
ATOM 667 C CA . THR A 1 82 ? 8.325 3.949 -8.821 1.00 84.44 82 THR A CA 1
ATOM 668 C C . THR A 1 82 ? 7.416 4.271 -7.637 1.00 84.44 82 THR A C 1
ATOM 670 O O . THR A 1 82 ? 7.830 4.539 -6.499 1.00 84.44 82 THR A O 1
ATOM 673 N N . GLY A 1 83 ? 6.119 4.230 -7.909 1.00 77.31 83 GLY A N 1
ATOM 674 C CA . GLY A 1 83 ? 5.069 4.503 -6.950 1.00 77.31 83 GLY A CA 1
ATOM 675 C C . GLY A 1 83 ? 3.792 3.749 -7.279 1.00 77.31 83 GLY A C 1
ATOM 676 O O . GLY A 1 83 ? 3.666 3.055 -8.286 1.00 77.31 83 GLY A O 1
ATOM 677 N N . ARG A 1 84 ? 2.820 3.888 -6.387 1.00 76.50 84 ARG A N 1
ATOM 678 C CA . ARG A 1 84 ? 1.491 3.291 -6.504 1.00 76.50 84 ARG A CA 1
ATOM 679 C C . ARG A 1 84 ? 0.470 4.358 -6.146 1.00 76.50 84 ARG A C 1
ATOM 681 O O . ARG A 1 84 ? 0.740 5.196 -5.289 1.00 76.50 84 ARG A O 1
ATOM 688 N N . GLY A 1 85 ? -0.683 4.340 -6.795 1.00 70.19 85 GLY A N 1
ATOM 689 C CA . GLY A 1 85 ? -1.774 5.255 -6.468 1.00 70.19 85 GLY A CA 1
ATOM 690 C C . GLY A 1 85 ? -2.966 5.052 -7.384 1.00 70.19 85 GLY A C 1
ATOM 691 O O . GLY A 1 85 ? -2.951 4.169 -8.234 1.00 70.19 85 GLY A O 1
ATOM 692 N N . LYS A 1 86 ? -4.002 5.878 -7.245 1.00 72.06 86 LYS A N 1
ATOM 693 C CA . LYS A 1 86 ? -5.165 5.799 -8.137 1.00 72.06 86 LYS A CA 1
ATOM 694 C C . LYS A 1 86 ? -4.775 6.103 -9.586 1.00 72.06 86 LYS A C 1
ATOM 696 O O . LYS A 1 86 ? -3.985 7.021 -9.827 1.00 72.06 86 LYS A O 1
ATOM 701 N N . TRP A 1 87 ? -5.335 5.353 -10.527 1.00 76.38 87 TRP A N 1
ATOM 702 C CA . TRP A 1 87 ? -5.299 5.669 -11.951 1.00 76.38 87 TRP A CA 1
ATOM 703 C C . TRP A 1 87 ? -6.017 6.991 -12.198 1.00 76.38 87 TRP A C 1
ATOM 705 O O . TRP A 1 87 ? -7.116 7.217 -11.683 1.00 76.38 87 TRP A O 1
ATOM 715 N N . ILE A 1 88 ? -5.398 7.848 -12.998 1.00 75.00 88 ILE A N 1
ATOM 716 C CA . ILE A 1 88 ? -5.925 9.166 -13.342 1.00 75.00 88 ILE A CA 1
ATOM 717 C C . ILE A 1 88 ? -6.181 9.152 -14.839 1.00 75.00 88 ILE A C 1
ATOM 719 O O . ILE A 1 88 ? -5.245 8.993 -15.602 1.00 75.00 88 ILE A O 1
ATOM 723 N N . GLN A 1 89 ? -7.424 9.303 -15.280 1.00 73.50 89 GLN A N 1
ATOM 724 C CA . GLN A 1 89 ? -7.690 9.420 -16.715 1.00 73.50 89 GLN A CA 1
ATOM 725 C C . GLN A 1 89 ? -7.134 10.745 -17.242 1.00 73.50 89 GLN A C 1
ATOM 727 O O . GLN A 1 89 ? -7.247 11.767 -16.565 1.00 73.50 89 GLN A O 1
ATOM 732 N N . ASN A 1 90 ? -6.596 10.735 -18.462 1.00 68.12 90 ASN A N 1
ATOM 733 C CA . ASN A 1 90 ? -6.119 11.937 -19.148 1.00 68.12 90 ASN A CA 1
ATOM 734 C C . ASN A 1 90 ? -5.005 12.662 -18.374 1.00 68.12 90 ASN A C 1
ATOM 736 O O . ASN A 1 90 ? -5.102 13.858 -18.084 1.00 68.12 90 ASN A O 1
ATOM 740 N N . ILE A 1 91 ? -3.901 11.959 -18.093 1.00 67.50 91 ILE A N 1
ATOM 741 C CA . ILE A 1 91 ? -2.719 12.545 -17.423 1.00 67.50 91 ILE A CA 1
ATOM 742 C C . ILE A 1 91 ? -2.107 13.751 -18.155 1.00 67.50 91 ILE A C 1
ATOM 744 O O . ILE A 1 91 ? -1.269 14.444 -17.586 1.00 67.50 91 ILE A O 1
ATOM 748 N N . ALA A 1 92 ? -2.554 14.047 -19.379 1.00 59.06 92 ALA A N 1
ATOM 749 C CA . ALA A 1 92 ? -2.148 15.206 -20.163 1.00 59.06 92 ALA A CA 1
ATOM 750 C C . ALA A 1 92 ? -2.441 16.573 -19.523 1.00 59.06 92 ALA A C 1
ATOM 752 O O . ALA A 1 92 ? -1.723 17.528 -19.801 1.00 59.06 92 ALA A O 1
ATOM 753 N N . GLY A 1 93 ? -3.447 16.667 -18.647 1.00 53.53 93 GLY A N 1
ATOM 754 C CA . GLY A 1 93 ? -3.771 17.897 -17.909 1.00 53.53 93 GLY A CA 1
ATOM 755 C C . GLY A 1 93 ? -3.313 17.904 -16.446 1.00 53.53 93 GLY A C 1
ATOM 756 O O . GLY A 1 93 ? -3.534 18.885 -15.738 1.00 53.53 93 GLY A O 1
ATOM 757 N N . ALA A 1 94 ? -2.714 16.813 -15.966 1.00 52.41 94 ALA A N 1
ATOM 758 C CA . ALA A 1 94 ? -2.385 16.632 -14.560 1.00 52.41 94 ALA A CA 1
ATOM 759 C C . ALA A 1 94 ? -0.931 17.054 -14.284 1.00 52.41 94 ALA A C 1
ATOM 761 O O . ALA A 1 94 ? 0.007 16.585 -14.926 1.00 52.41 94 ALA A O 1
ATOM 762 N N . SER A 1 95 ? -0.721 17.942 -13.308 1.00 52.06 95 SER A N 1
ATOM 763 C CA . SER A 1 95 ? 0.626 18.344 -12.887 1.00 52.06 95 SER A CA 1
ATOM 764 C C . SER A 1 95 ? 1.373 17.178 -12.222 1.00 52.06 95 SER A C 1
ATOM 766 O O . SER A 1 95 ? 0.750 16.312 -11.600 1.00 52.06 95 SER A O 1
ATOM 768 N N . PHE A 1 96 ? 2.712 17.183 -12.284 1.00 47.66 96 PHE A N 1
ATOM 769 C CA . PHE A 1 96 ? 3.581 16.217 -11.589 1.00 47.66 96 PHE A CA 1
ATOM 770 C C . PHE A 1 96 ? 3.141 15.967 -10.138 1.00 47.66 96 PHE A C 1
ATOM 772 O O . PHE A 1 96 ? 2.981 14.818 -9.718 1.00 47.66 96 PHE A O 1
ATOM 779 N N . ALA A 1 97 ? 2.890 17.056 -9.400 1.00 49.12 97 ALA A N 1
ATOM 780 C CA . ALA A 1 97 ? 2.409 16.994 -8.032 1.00 49.12 97 ALA A CA 1
ATOM 781 C C . ALA A 1 97 ? 1.075 16.251 -7.973 1.00 49.12 97 ALA A C 1
ATOM 783 O O . ALA A 1 97 ? 0.974 15.299 -7.220 1.00 49.12 97 ALA A O 1
ATOM 784 N N . SER A 1 98 ? 0.077 16.579 -8.793 1.00 51.09 98 SER A N 1
ATOM 785 C CA . SER A 1 98 ? -1.229 15.906 -8.733 1.00 51.09 98 SER A CA 1
ATOM 786 C C . SER A 1 98 ? -1.164 14.391 -9.002 1.00 51.09 98 SER A C 1
ATOM 788 O O . SER A 1 98 ? -1.858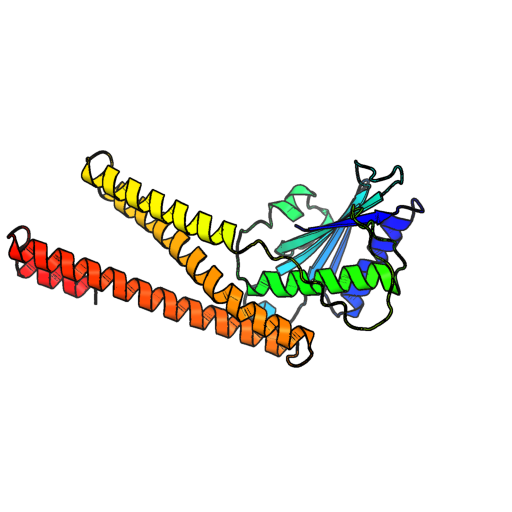 13.626 -8.343 1.00 51.09 98 SER A O 1
ATOM 790 N N . ILE A 1 99 ? -0.268 13.901 -9.863 1.00 50.72 99 ILE A N 1
ATOM 791 C CA . ILE A 1 99 ? -0.176 12.458 -10.154 1.00 50.72 99 ILE A CA 1
ATOM 792 C C . ILE A 1 99 ? 0.421 11.668 -8.977 1.00 50.72 99 ILE A C 1
ATOM 794 O O . ILE A 1 99 ? -0.044 10.557 -8.692 1.00 50.72 99 ILE A O 1
ATOM 798 N N . PHE A 1 100 ? 1.401 12.236 -8.267 1.00 53.09 100 PHE A N 1
ATOM 799 C CA . PHE A 1 100 ? 2.062 11.585 -7.127 1.00 53.09 100 PHE A CA 1
ATOM 800 C C . PHE A 1 100 ? 1.489 11.971 -5.756 1.00 53.09 100 PHE A C 1
ATOM 802 O O . PHE A 1 100 ? 1.550 11.157 -4.845 1.00 53.09 100 PHE A O 1
ATOM 809 N N . THR A 1 101 ? 0.887 13.154 -5.605 1.00 45.72 101 THR A N 1
ATOM 810 C CA . THR A 1 101 ? 0.278 13.650 -4.352 1.00 45.72 101 THR A CA 1
ATOM 811 C C . THR A 1 101 ? -1.236 13.458 -4.308 1.00 45.72 101 THR A C 1
ATOM 813 O O . THR A 1 101 ? -1.736 13.014 -3.279 1.00 45.72 101 THR A O 1
ATOM 816 N N . ALA A 1 102 ? -1.980 13.642 -5.412 1.00 37.47 102 ALA A N 1
ATOM 817 C CA . ALA A 1 102 ? -3.437 13.406 -5.420 1.00 37.47 102 ALA A CA 1
ATOM 818 C C . ALA A 1 102 ? -3.806 11.907 -5.393 1.00 37.47 102 ALA A C 1
ATOM 820 O O . ALA A 1 102 ? -4.980 11.540 -5.380 1.00 37.47 102 ALA A O 1
ATOM 821 N N . GLY A 1 103 ? -2.794 11.033 -5.369 1.00 36.97 103 GLY A N 1
ATOM 822 C CA . GLY A 1 103 ? -2.915 9.590 -5.194 1.00 36.97 103 GLY A CA 1
ATOM 823 C C . GLY A 1 103 ? -2.308 9.046 -3.898 1.00 36.97 103 GLY A C 1
ATOM 824 O O . GLY A 1 103 ? -2.398 7.836 -3.702 1.00 36.97 103 GLY A O 1
ATOM 825 N N . LEU A 1 104 ? -1.742 9.886 -3.014 1.00 32.84 104 LEU A N 1
ATOM 826 C CA . LEU A 1 104 ? -1.345 9.490 -1.653 1.00 32.84 104 LEU A CA 1
ATOM 827 C C . LEU A 1 104 ? -2.585 9.376 -0.758 1.00 32.84 104 LEU A C 1
ATOM 829 O O . LEU A 1 104 ? -2.666 9.932 0.332 1.00 32.84 104 LEU A O 1
ATOM 833 N N . THR A 1 105 ? -3.579 8.613 -1.198 1.00 40.47 105 THR A N 1
ATOM 834 C CA . THR A 1 105 ? -4.371 7.906 -0.208 1.00 40.47 105 THR A CA 1
ATOM 835 C C . THR A 1 105 ? -3.423 6.895 0.412 1.00 40.47 105 THR A C 1
ATOM 837 O O . THR A 1 105 ? -2.974 5.972 -0.259 1.00 40.47 105 THR A O 1
ATOM 840 N N . ILE A 1 106 ? -3.123 7.098 1.690 1.00 40.38 106 ILE A N 1
ATOM 841 C CA . ILE A 1 106 ? -2.412 6.213 2.625 1.00 40.38 106 ILE A CA 1
ATOM 842 C C . ILE A 1 106 ? -3.237 4.908 2.850 1.00 40.38 106 ILE A C 1
ATOM 844 O O . ILE A 1 106 ? -3.285 4.323 3.918 1.00 40.38 106 ILE A O 1
ATOM 848 N N . TRP A 1 107 ? -3.943 4.457 1.814 1.00 37.78 107 TRP A N 1
ATOM 849 C CA . TRP A 1 107 ? -4.872 3.338 1.733 1.00 37.78 107 TRP A CA 1
ATOM 850 C C . TRP A 1 107 ? -4.261 2.423 0.664 1.00 37.78 107 TRP A C 1
ATOM 852 O O . TRP A 1 107 ? -4.039 2.871 -0.458 1.00 37.78 107 TRP A O 1
ATOM 862 N N . THR A 1 108 ? -3.846 1.188 0.918 1.00 39.88 108 THR A N 1
ATOM 863 C CA . THR A 1 108 ? -4.529 0.098 1.620 1.00 39.88 108 THR A CA 1
ATOM 864 C C . THR A 1 108 ? -3.626 -1.125 1.541 1.00 39.88 108 THR A C 1
ATOM 866 O O . THR A 1 108 ? -3.075 -1.373 0.477 1.00 39.88 108 THR A O 1
ATOM 869 N N . GLY A 1 109 ? -3.552 -1.934 2.591 1.00 42.34 109 GLY A N 1
ATOM 870 C CA . GLY A 1 109 ? -3.290 -3.362 2.433 1.00 42.34 109 GLY A CA 1
ATOM 871 C C . GLY A 1 109 ? -1.877 -3.752 1.995 1.00 42.34 109 GLY A C 1
ATOM 872 O O . GLY A 1 109 ? -1.307 -3.346 0.980 1.00 42.34 109 GLY A O 1
ATOM 873 N N . ILE A 1 110 ? -1.316 -4.656 2.759 1.00 39.28 110 ILE A N 1
ATOM 874 C CA . ILE A 1 110 ? -0.020 -5.279 2.516 1.00 39.28 110 ILE A CA 1
ATOM 875 C C . ILE A 1 110 ? -0.025 -6.090 1.223 1.00 39.28 110 ILE A C 1
ATOM 877 O O . ILE A 1 110 ? 1.006 -6.199 0.548 1.00 39.28 110 ILE A O 1
ATOM 881 N N . ALA A 1 111 ? -1.207 -6.542 0.801 1.00 41.19 111 ALA A N 1
ATOM 882 C CA . ALA A 1 111 ? -1.479 -7.028 -0.541 1.00 41.19 111 ALA A CA 1
ATOM 883 C C . ALA A 1 111 ? -0.875 -6.157 -1.648 1.00 41.19 111 ALA A C 1
ATOM 885 O O . ALA A 1 111 ? -0.270 -6.651 -2.605 1.00 41.19 111 ALA A O 1
ATOM 886 N N . MET A 1 112 ? -1.014 -4.837 -1.506 1.00 47.09 112 MET A N 1
ATOM 887 C CA . MET A 1 112 ? -0.632 -3.873 -2.531 1.00 47.09 112 MET A CA 1
ATOM 888 C C . MET A 1 112 ? 0.866 -3.549 -2.495 1.00 47.09 112 MET A C 1
ATOM 890 O O . MET A 1 112 ? 1.389 -3.004 -3.471 1.00 47.09 112 MET A O 1
ATOM 894 N N . ALA A 1 113 ? 1.568 -3.849 -1.393 1.00 53.12 113 ALA A N 1
ATOM 895 C CA . ALA A 1 113 ? 3.025 -3.726 -1.285 1.00 53.12 113 ALA A CA 1
ATOM 896 C C . ALA A 1 113 ? 3.747 -4.839 -2.048 1.00 53.12 113 ALA A C 1
ATOM 898 O O . ALA A 1 113 ? 4.665 -4.537 -2.807 1.00 53.12 113 ALA A O 1
ATOM 899 N N . GLY A 1 114 ? 3.266 -6.081 -1.945 1.00 56.84 114 GLY A N 1
ATOM 900 C CA . GLY A 1 114 ? 3.860 -7.235 -2.630 1.00 56.84 114 GLY A CA 1
ATOM 901 C C . GLY A 1 114 ? 3.822 -7.156 -4.149 1.00 56.84 114 GLY A C 1
ATOM 902 O O . GLY A 1 114 ? 4.851 -7.288 -4.803 1.00 56.84 114 GLY A O 1
ATOM 903 N N . TRP A 1 115 ? 2.647 -6.873 -4.720 1.00 62.28 115 TRP A N 1
ATOM 904 C CA . TRP A 1 115 ? 2.498 -6.714 -6.172 1.00 62.28 115 TRP A CA 1
ATOM 905 C C . TRP A 1 115 ? 3.362 -5.570 -6.720 1.00 62.28 115 TRP A C 1
ATOM 907 O O . TRP A 1 115 ? 3.987 -5.717 -7.766 1.00 62.28 115 TRP A O 1
ATOM 917 N N . GLY A 1 116 ? 3.428 -4.446 -5.996 1.00 70.38 116 GLY A N 1
ATOM 918 C CA . GLY A 1 116 ? 4.257 -3.305 -6.379 1.00 70.38 116 GLY A CA 1
ATOM 919 C C . GLY A 1 116 ? 5.748 -3.626 -6.367 1.00 70.38 116 GLY A C 1
ATOM 920 O O . GLY A 1 116 ? 6.438 -3.277 -7.316 1.00 70.38 116 GLY A O 1
ATOM 921 N N . LEU A 1 117 ? 6.227 -4.311 -5.326 1.00 68.69 117 LEU A N 1
ATOM 922 C CA . LEU A 1 117 ? 7.626 -4.733 -5.220 1.00 68.69 117 LEU A CA 1
ATOM 923 C C . LEU A 1 117 ? 7.989 -5.778 -6.277 1.00 68.69 117 LEU A C 1
ATOM 925 O O . LEU A 1 117 ? 9.038 -5.670 -6.902 1.00 68.69 117 LEU A O 1
ATOM 929 N N . TRP A 1 118 ? 7.117 -6.758 -6.523 1.00 71.31 118 TRP A N 1
ATOM 930 C CA . TRP A 1 118 ? 7.329 -7.742 -7.583 1.00 71.31 118 TRP A CA 1
ATOM 931 C C . TRP A 1 118 ? 7.386 -7.075 -8.960 1.00 71.31 118 TRP A C 1
ATOM 933 O O . TRP A 1 118 ? 8.330 -7.313 -9.710 1.00 71.31 118 TRP A O 1
ATOM 943 N N . LEU A 1 119 ? 6.428 -6.196 -9.277 1.00 79.06 119 LEU A N 1
ATOM 944 C CA . LEU A 1 119 ? 6.436 -5.453 -10.538 1.00 79.06 119 LEU A CA 1
ATOM 945 C C . LEU A 1 119 ? 7.666 -4.565 -10.675 1.00 79.06 119 LEU A C 1
ATOM 947 O O . LEU A 1 119 ? 8.233 -4.497 -11.759 1.00 79.06 119 LEU A O 1
ATOM 951 N N . GLU A 1 120 ? 8.072 -3.891 -9.601 1.00 83.12 120 GLU A N 1
ATOM 952 C CA . GLU A 1 120 ? 9.293 -3.096 -9.592 1.00 83.12 120 GLU A CA 1
ATOM 953 C C . GLU A 1 120 ? 10.511 -3.970 -9.885 1.00 83.12 120 GLU A C 1
ATOM 955 O O . GLU A 1 120 ? 11.265 -3.660 -10.799 1.00 83.12 120 GLU A O 1
ATOM 960 N N . ASN A 1 121 ? 10.675 -5.095 -9.192 1.00 81.31 121 ASN A N 1
ATOM 961 C CA . ASN A 1 121 ? 11.810 -5.990 -9.407 1.00 81.31 121 ASN A CA 1
ATOM 962 C C . ASN A 1 121 ? 11.846 -6.542 -10.839 1.00 81.31 121 ASN A C 1
ATOM 964 O O . ASN A 1 121 ? 12.909 -6.574 -11.457 1.00 81.31 121 ASN A O 1
ATOM 968 N N . GLN A 1 122 ? 10.693 -6.932 -11.388 1.00 84.44 122 GLN A N 1
ATOM 969 C CA . GLN A 1 122 ? 10.588 -7.398 -12.771 1.00 84.44 122 GLN A CA 1
ATOM 970 C C . GLN A 1 122 ? 10.917 -6.285 -13.770 1.00 84.44 122 GLN A C 1
ATOM 972 O O . GLN A 1 122 ? 11.673 -6.507 -14.714 1.00 84.44 122 GLN A O 1
ATOM 977 N N . LEU A 1 123 ? 10.406 -5.074 -13.534 1.00 91.19 123 LEU A N 1
ATOM 978 C CA . LEU A 1 123 ? 10.680 -3.905 -14.362 1.00 91.19 123 LEU A CA 1
ATOM 979 C C . LEU A 1 123 ? 12.170 -3.554 -14.359 1.00 91.19 123 LEU A C 1
ATOM 981 O O . LEU A 1 123 ? 12.755 -3.345 -15.417 1.00 91.19 123 LEU A O 1
ATOM 985 N N . ILE A 1 124 ? 12.788 -3.491 -13.179 1.00 91.81 124 ILE A N 1
ATOM 986 C CA . ILE A 1 124 ? 14.210 -3.172 -13.038 1.00 91.81 124 ILE A CA 1
ATOM 987 C C . ILE A 1 124 ? 15.067 -4.275 -13.665 1.00 91.81 124 ILE A C 1
ATOM 989 O O . ILE A 1 124 ? 15.980 -3.959 -14.424 1.00 91.81 124 ILE A O 1
ATOM 993 N N . SER A 1 125 ? 14.733 -5.553 -13.450 1.00 88.25 125 SER A N 1
ATOM 994 C CA . SER A 1 125 ? 15.439 -6.670 -14.090 1.00 88.25 125 SER A CA 1
ATOM 995 C C . SER A 1 125 ? 15.332 -6.617 -15.617 1.00 88.25 125 SER A C 1
ATOM 997 O O . SER A 1 125 ? 16.328 -6.854 -16.293 1.00 88.25 125 SER A O 1
ATOM 999 N N . TYR A 1 126 ? 14.156 -6.303 -16.168 1.00 93.12 126 TYR A N 1
ATOM 1000 C CA . TYR A 1 126 ? 13.971 -6.114 -17.611 1.00 93.12 126 TYR A CA 1
ATOM 1001 C C . TYR A 1 126 ? 14.842 -4.966 -18.134 1.00 93.12 126 TYR A C 1
ATOM 1003 O O . TYR A 1 126 ? 15.516 -5.097 -19.155 1.00 93.12 126 TYR A O 1
ATOM 1011 N N . LEU A 1 127 ? 14.874 -3.842 -17.415 1.00 93.12 127 LEU A N 1
ATOM 1012 C CA . LEU A 1 127 ? 15.664 -2.686 -17.825 1.00 93.12 127 LEU A CA 1
ATOM 1013 C C . LEU A 1 127 ? 17.167 -2.977 -17.837 1.00 93.12 127 LEU A C 1
ATOM 1015 O O . LEU A 1 127 ? 17.860 -2.527 -18.747 1.00 93.12 127 LEU A O 1
ATOM 1019 N N . GLU A 1 128 ? 17.661 -3.741 -16.864 1.00 90.75 128 GLU A N 1
ATOM 1020 C CA . GLU A 1 128 ? 19.068 -4.142 -16.795 1.00 90.75 128 GLU A CA 1
ATOM 1021 C C . GLU A 1 128 ? 19.437 -5.179 -17.861 1.00 90.75 128 GLU A C 1
ATOM 1023 O O . GLU A 1 128 ? 20.444 -5.020 -18.551 1.00 90.75 128 GLU A O 1
ATOM 1028 N N . LYS A 1 129 ? 18.638 -6.243 -17.996 1.00 89.62 129 LYS A N 1
ATOM 1029 C CA . LYS A 1 129 ? 19.002 -7.423 -18.797 1.00 89.62 129 LYS A CA 1
ATOM 1030 C C . LYS A 1 129 ? 18.596 -7.312 -20.260 1.00 89.62 129 LYS A C 1
ATOM 1032 O O . LYS A 1 129 ? 19.378 -7.673 -21.131 1.00 89.62 129 LYS A O 1
ATOM 1037 N N . ASP A 1 130 ? 17.395 -6.806 -20.525 1.00 86.56 130 ASP A N 1
ATOM 1038 C CA . ASP A 1 130 ? 16.807 -6.823 -21.867 1.00 86.56 130 ASP A CA 1
ATOM 1039 C C . ASP A 1 130 ? 16.932 -5.455 -22.545 1.00 86.56 130 ASP A C 1
ATOM 1041 O O . ASP A 1 130 ? 17.280 -5.360 -23.723 1.00 86.56 130 ASP A O 1
ATOM 1045 N N . ALA A 1 131 ? 16.708 -4.371 -21.793 1.00 88.12 131 ALA A N 1
ATOM 1046 C CA . ALA A 1 131 ? 16.869 -3.009 -22.304 1.00 88.12 131 ALA A CA 1
ATOM 1047 C C . ALA A 1 131 ? 18.307 -2.463 -22.169 1.00 88.12 131 ALA A C 1
ATOM 1049 O O . ALA A 1 131 ? 18.583 -1.365 -22.653 1.00 88.12 131 ALA A O 1
ATOM 1050 N N . ASN A 1 132 ? 19.227 -3.243 -21.586 1.00 89.75 132 ASN A N 1
ATOM 1051 C CA . ASN A 1 132 ? 20.665 -2.965 -21.484 1.00 89.75 132 ASN A CA 1
ATOM 1052 C C . ASN A 1 132 ? 21.028 -1.646 -20.768 1.00 89.75 132 ASN A C 1
ATOM 1054 O O . ASN A 1 132 ? 22.025 -0.999 -21.104 1.00 89.75 132 ASN A O 1
ATOM 1058 N N . PHE A 1 133 ? 20.240 -1.228 -19.775 1.00 92.00 133 PHE A N 1
ATOM 1059 C CA . PHE A 1 133 ? 20.597 -0.097 -18.918 1.00 92.00 133 PHE A CA 1
ATOM 1060 C C . PHE A 1 133 ? 21.521 -0.531 -17.779 1.00 92.00 133 PHE A C 1
ATOM 1062 O O . PHE A 1 133 ? 21.313 -1.553 -17.132 1.00 92.00 133 PHE A O 1
ATOM 1069 N N . VAL A 1 134 ? 22.529 0.288 -17.475 1.00 90.06 134 VAL A N 1
ATOM 1070 C CA . VAL A 1 134 ? 23.458 0.015 -16.371 1.00 90.06 134 VAL A CA 1
ATOM 1071 C C . VAL A 1 134 ? 22.965 0.717 -15.116 1.00 90.06 134 VAL A C 1
ATOM 1073 O O . VAL A 1 134 ? 23.013 1.946 -15.030 1.00 90.06 134 VAL A O 1
ATOM 1076 N N . ARG A 1 135 ? 22.497 -0.056 -14.136 1.00 89.06 135 ARG A N 1
ATOM 1077 C CA . ARG A 1 135 ? 22.104 0.469 -12.826 1.00 89.06 135 ARG A CA 1
ATOM 1078 C C . ARG A 1 135 ? 23.333 0.856 -12.008 1.00 89.06 135 ARG A C 1
ATOM 1080 O O . ARG A 1 135 ? 24.334 0.140 -11.978 1.00 89.06 135 ARG A O 1
ATOM 1087 N N . VAL A 1 136 ? 23.247 1.983 -11.315 1.00 85.94 136 VAL A N 1
ATOM 1088 C CA . VAL A 1 136 ? 24.258 2.418 -10.352 1.00 85.94 136 VAL A CA 1
ATOM 1089 C C . VAL A 1 136 ? 24.067 1.605 -9.075 1.00 85.94 136 VAL A C 1
ATOM 1091 O O . VAL A 1 136 ? 23.047 1.729 -8.397 1.00 85.94 136 VAL A O 1
ATOM 1094 N N . LYS A 1 137 ? 25.039 0.745 -8.758 1.00 77.88 137 LYS A N 1
ATOM 1095 C CA . LYS A 1 137 ? 25.097 0.055 -7.467 1.00 77.88 137 LYS A CA 1
ATOM 1096 C C . LYS A 1 137 ? 25.839 0.950 -6.466 1.00 77.88 137 LYS A C 1
ATOM 1098 O O . LYS A 1 137 ? 26.878 1.505 -6.836 1.00 77.88 137 LYS A O 1
ATOM 1103 N N . PRO A 1 138 ? 25.339 1.122 -5.232 1.00 55.34 138 PRO A N 1
ATOM 1104 C CA . PRO A 1 138 ? 26.113 1.794 -4.195 1.00 55.34 138 PRO A CA 1
ATOM 1105 C C . PRO A 1 138 ? 27.445 1.053 -4.002 1.00 55.34 138 PRO A C 1
ATOM 1107 O O . PRO A 1 138 ? 27.483 -0.175 -4.063 1.00 55.34 138 PRO A O 1
ATOM 1110 N N . LYS A 1 139 ? 28.550 1.790 -3.833 1.00 46.22 139 LYS A N 1
ATOM 1111 C CA . LYS A 1 139 ? 29.849 1.188 -3.505 1.00 46.22 139 LYS A CA 1
ATOM 1112 C C . LYS A 1 139 ? 29.729 0.512 -2.140 1.00 46.22 139 LYS A C 1
ATOM 1114 O O . LYS A 1 139 ? 29.598 1.201 -1.134 1.00 46.22 139 LYS A O 1
ATOM 1119 N N . GLU A 1 140 ? 29.796 -0.811 -2.117 1.00 40.62 140 GLU A N 1
ATOM 1120 C CA . GLU A 1 140 ? 30.114 -1.564 -0.908 1.00 40.62 140 GLU A CA 1
ATOM 1121 C C . GLU A 1 140 ? 31.594 -1.311 -0.583 1.00 40.62 140 GLU A C 1
ATOM 1123 O O . GLU A 1 140 ? 32.493 -1.721 -1.321 1.00 40.62 140 GLU A O 1
ATOM 1128 N N . GLU A 1 141 ? 31.867 -0.580 0.496 1.00 31.52 141 GLU A N 1
ATOM 1129 C CA . GLU A 1 141 ? 33.184 -0.619 1.127 1.00 31.52 141 GLU A CA 1
ATOM 1130 C C . GLU A 1 141 ? 33.321 -1.964 1.846 1.00 31.52 141 GLU A C 1
ATOM 1132 O O . GLU A 1 141 ? 32.753 -2.165 2.915 1.00 31.52 141 GLU A O 1
ATOM 1137 N N . GLY A 1 142 ? 34.068 -2.900 1.255 1.00 28.55 142 GLY A N 1
ATOM 1138 C CA . GLY A 1 142 ? 34.441 -4.137 1.941 1.00 28.55 142 GLY A CA 1
ATOM 1139 C C . GLY A 1 142 ? 34.683 -5.325 1.019 1.00 28.55 142 GLY A C 1
ATOM 1140 O O . GLY A 1 142 ? 33.763 -6.012 0.606 1.00 28.55 142 GLY A O 1
ATOM 1141 N N . THR A 1 143 ? 35.955 -5.579 0.736 1.00 30.95 143 THR A N 1
ATOM 1142 C CA . THR A 1 143 ? 36.537 -6.777 0.111 1.00 30.95 143 THR A CA 1
ATOM 1143 C C . THR A 1 143 ? 35.886 -8.103 0.545 1.00 30.95 143 THR A C 1
ATOM 1145 O O . THR A 1 143 ? 35.768 -8.327 1.743 1.00 30.95 143 THR A O 1
ATOM 1148 N N . ILE A 1 144 ? 35.627 -9.025 -0.398 1.00 29.09 144 ILE A N 1
ATOM 1149 C CA . ILE A 1 144 ? 36.123 -10.424 -0.436 1.00 29.09 144 ILE A CA 1
ATOM 1150 C C . ILE A 1 144 ? 35.849 -11.024 -1.835 1.00 29.09 144 ILE A C 1
ATOM 1152 O O . ILE A 1 144 ? 34.932 -10.635 -2.547 1.00 29.09 144 ILE A O 1
ATOM 1156 N N . LYS A 1 145 ? 36.757 -11.919 -2.230 1.00 30.69 145 LYS A N 1
ATOM 1157 C CA . LYS A 1 145 ? 37.010 -12.505 -3.551 1.00 30.69 145 LYS A CA 1
ATOM 1158 C C . LYS A 1 145 ? 35.863 -13.354 -4.118 1.00 30.69 145 LYS A C 1
ATOM 1160 O O . LYS A 1 145 ? 35.135 -14.006 -3.378 1.00 30.69 145 LYS A O 1
ATOM 1165 N N . GLU A 1 146 ? 35.826 -13.400 -5.449 1.00 32.94 146 GLU A N 1
ATOM 1166 C CA . GLU A 1 146 ? 35.004 -14.277 -6.290 1.00 32.94 146 GLU A CA 1
ATOM 1167 C C . GLU A 1 146 ? 35.064 -15.758 -5.882 1.00 32.94 146 GLU A C 1
ATOM 1169 O O . GLU A 1 146 ? 36.142 -16.337 -5.725 1.00 32.94 146 GLU A O 1
ATOM 1174 N N . SER A 1 147 ? 33.891 -16.392 -5.834 1.00 25.97 147 SER A N 1
ATOM 1175 C CA . SER A 1 147 ? 33.722 -17.818 -6.117 1.00 25.97 147 SER A CA 1
ATOM 1176 C C . SER A 1 147 ? 32.355 -18.046 -6.764 1.00 25.97 147 SER A C 1
ATOM 1178 O O . SER A 1 147 ? 31.333 -17.557 -6.289 1.00 25.97 147 SER A O 1
ATOM 1180 N N . ASN A 1 148 ? 32.367 -18.775 -7.876 1.00 34.34 148 ASN A N 1
ATOM 1181 C CA . ASN A 1 148 ? 31.219 -19.112 -8.708 1.00 34.34 148 ASN A CA 1
ATOM 1182 C C . ASN A 1 148 ? 30.278 -20.099 -8.000 1.00 34.34 148 ASN A C 1
ATOM 1184 O O . ASN A 1 148 ? 30.720 -21.198 -7.674 1.00 34.34 148 ASN A O 1
ATOM 1188 N N . ASN A 1 149 ? 28.996 -19.758 -7.835 1.00 26.59 149 ASN A N 1
ATOM 1189 C CA . ASN A 1 149 ? 27.831 -20.590 -8.184 1.00 26.59 149 ASN A CA 1
ATOM 1190 C C . ASN A 1 149 ? 26.522 -19.959 -7.680 1.00 26.59 149 ASN A C 1
ATOM 1192 O O . ASN A 1 149 ? 26.500 -19.358 -6.616 1.00 26.59 149 ASN A O 1
ATOM 1196 N N . THR A 1 150 ? 25.485 -20.128 -8.508 1.00 35.03 150 THR A N 1
ATOM 1197 C CA . THR A 1 150 ? 24.026 -20.192 -8.260 1.00 35.03 150 THR A CA 1
ATOM 1198 C C . THR A 1 150 ? 23.422 -19.662 -6.950 1.00 35.03 150 THR A C 1
ATOM 1200 O O . THR A 1 150 ? 23.886 -19.960 -5.859 1.00 35.03 150 THR A O 1
ATOM 1203 N N . ASP A 1 151 ? 22.256 -19.028 -7.124 1.00 28.03 151 ASP A N 1
ATOM 1204 C CA . ASP A 1 151 ? 21.307 -18.530 -6.118 1.00 28.03 151 ASP A CA 1
ATOM 1205 C C . ASP A 1 151 ? 21.672 -17.206 -5.443 1.00 28.03 151 ASP A C 1
ATOM 1207 O O . ASP A 1 151 ? 22.097 -17.130 -4.294 1.00 28.03 151 ASP A O 1
ATOM 1211 N N . TYR A 1 152 ? 21.369 -16.111 -6.146 1.00 25.14 152 TYR A N 1
ATOM 1212 C CA . TYR A 1 152 ? 21.180 -14.817 -5.496 1.00 25.14 152 TYR A CA 1
ATOM 1213 C C . TYR A 1 152 ? 19.822 -14.790 -4.785 1.00 25.14 152 TYR A C 1
ATOM 1215 O O . TYR A 1 152 ? 18.853 -14.197 -5.262 1.00 25.14 152 TYR A O 1
ATOM 1223 N N . VAL A 1 153 ? 19.775 -15.416 -3.609 1.00 23.19 153 VAL A N 1
ATOM 1224 C CA . VAL A 1 153 ? 18.912 -14.956 -2.521 1.00 23.19 153 VAL A CA 1
ATOM 1225 C C . VAL A 1 153 ? 19.494 -13.619 -2.078 1.00 23.19 153 VAL A C 1
ATOM 1227 O O . VAL A 1 153 ? 20.457 -13.560 -1.320 1.00 23.19 153 VAL A O 1
ATOM 1230 N N . TYR A 1 154 ? 18.949 -12.522 -2.601 1.00 26.64 154 TYR A N 1
ATOM 1231 C CA . TYR A 1 154 ? 19.145 -11.234 -1.952 1.00 26.64 154 TYR A CA 1
ATOM 1232 C C . TYR A 1 154 ? 18.359 -11.281 -0.642 1.00 26.64 154 TYR A C 1
ATOM 1234 O O . TYR A 1 154 ? 17.141 -11.095 -0.630 1.00 26.64 154 TYR A O 1
ATOM 1242 N N . GLU A 1 155 ? 19.063 -11.543 0.461 1.00 23.64 155 GLU A N 1
ATOM 1243 C CA . GLU A 1 155 ? 18.626 -11.119 1.786 1.00 23.64 155 GLU A CA 1
ATOM 1244 C C . GLU A 1 155 ? 18.517 -9.595 1.756 1.00 23.64 155 GLU A C 1
ATOM 1246 O O . GLU A 1 155 ? 19.458 -8.844 2.004 1.00 23.64 155 GLU A O 1
ATOM 1251 N N . ILE A 1 156 ? 17.330 -9.121 1.384 1.00 26.53 156 ILE A N 1
ATOM 1252 C CA . ILE A 1 156 ? 16.906 -7.780 1.730 1.00 26.53 156 ILE A CA 1
ATOM 1253 C C . ILE A 1 156 ? 16.825 -7.807 3.251 1.00 26.53 156 ILE A C 1
ATOM 1255 O O . ILE A 1 156 ? 15.955 -8.474 3.814 1.00 26.53 156 ILE A O 1
ATOM 1259 N N . ASN A 1 157 ? 17.741 -7.100 3.906 1.00 26.55 157 ASN A N 1
ATOM 1260 C CA . ASN A 1 157 ? 17.577 -6.704 5.294 1.00 26.55 157 ASN A CA 1
ATOM 1261 C C . ASN A 1 157 ? 16.292 -5.863 5.361 1.00 26.55 157 ASN A C 1
ATOM 1263 O O . ASN A 1 157 ? 16.285 -4.658 5.111 1.00 26.55 157 ASN A O 1
ATOM 1267 N N . ILE A 1 158 ? 15.163 -6.534 5.597 1.00 32.94 158 ILE A N 1
ATOM 1268 C CA . ILE A 1 158 ? 13.889 -5.916 5.944 1.00 32.94 158 ILE A CA 1
ATOM 1269 C C . ILE A 1 158 ? 14.019 -5.529 7.417 1.00 32.94 158 ILE A C 1
ATOM 1271 O O . ILE A 1 158 ? 13.420 -6.132 8.304 1.00 32.94 158 ILE A O 1
ATOM 1275 N N . GLU A 1 159 ? 14.812 -4.499 7.682 1.00 34.50 159 GLU A N 1
ATOM 1276 C CA . GLU A 1 159 ? 14.641 -3.679 8.875 1.00 34.50 159 GLU A CA 1
ATOM 1277 C C . GLU A 1 159 ? 13.385 -2.824 8.630 1.00 34.50 159 GLU A C 1
ATOM 1279 O O . GLU A 1 159 ? 13.448 -1.693 8.162 1.00 34.50 159 GLU A O 1
ATOM 1284 N N . LYS A 1 160 ? 12.197 -3.428 8.773 1.00 42.56 160 LYS A N 1
ATOM 1285 C CA . LYS A 1 160 ? 10.905 -2.708 8.710 1.00 42.56 160 LYS A CA 1
ATOM 1286 C C . LYS A 1 160 ? 9.894 -3.112 9.776 1.00 42.56 160 LYS A C 1
ATOM 1288 O O . LYS A 1 160 ? 8.849 -2.478 9.874 1.00 42.56 160 LYS A O 1
ATOM 1293 N N . ASN A 1 161 ? 10.211 -4.105 10.605 1.00 43.41 161 ASN A N 1
ATOM 1294 C CA . ASN A 1 161 ? 9.352 -4.472 11.732 1.00 43.41 161 ASN A CA 1
ATOM 1295 C C . ASN A 1 161 ? 9.510 -3.513 12.930 1.00 43.41 161 ASN A C 1
ATOM 1297 O O . ASN A 1 161 ? 8.588 -3.389 13.729 1.00 43.41 161 ASN A O 1
ATOM 1301 N N . SER A 1 162 ? 10.642 -2.802 13.051 1.00 50.78 162 SER A N 1
ATOM 1302 C CA . SER A 1 162 ? 10.889 -1.855 14.152 1.00 50.78 162 SER A CA 1
ATOM 1303 C C . SER A 1 162 ? 9.950 -0.653 14.114 1.00 50.78 162 SER A C 1
ATOM 1305 O O . SER A 1 162 ? 9.413 -0.268 15.148 1.00 50.78 162 SER A O 1
ATOM 1307 N N . ASP A 1 163 ? 9.712 -0.093 12.929 1.00 55.38 163 ASP A N 1
ATOM 1308 C CA . ASP A 1 163 ? 9.039 1.201 12.787 1.00 55.38 163 ASP A CA 1
ATOM 1309 C C . ASP A 1 163 ? 7.531 1.087 13.040 1.00 55.38 163 ASP A C 1
ATOM 1311 O O . ASP A 1 163 ? 6.938 1.938 13.697 1.00 55.38 163 ASP A O 1
ATOM 1315 N N . GLN A 1 164 ? 6.894 0.008 12.569 1.00 51.69 164 GLN A N 1
ATOM 1316 C CA . GLN A 1 164 ? 5.474 -0.242 12.843 1.00 51.69 164 GLN A CA 1
ATOM 1317 C C . GLN A 1 164 ? 5.240 -0.578 14.316 1.00 51.69 164 GLN A C 1
ATOM 1319 O O . GLN A 1 164 ? 4.293 -0.070 14.915 1.00 51.69 164 GLN A O 1
ATOM 1324 N N . GLN A 1 165 ? 6.124 -1.377 14.920 1.00 61.84 165 GLN A N 1
ATOM 1325 C CA . GLN A 1 165 ? 6.051 -1.681 16.346 1.00 61.84 165 GLN A CA 1
ATOM 1326 C C . GLN A 1 165 ? 6.259 -0.420 17.195 1.00 61.84 165 GLN A C 1
ATOM 1328 O O . GLN A 1 165 ? 5.584 -0.235 18.207 1.00 61.84 165 GLN A O 1
ATOM 1333 N N . GLN A 1 166 ? 7.149 0.477 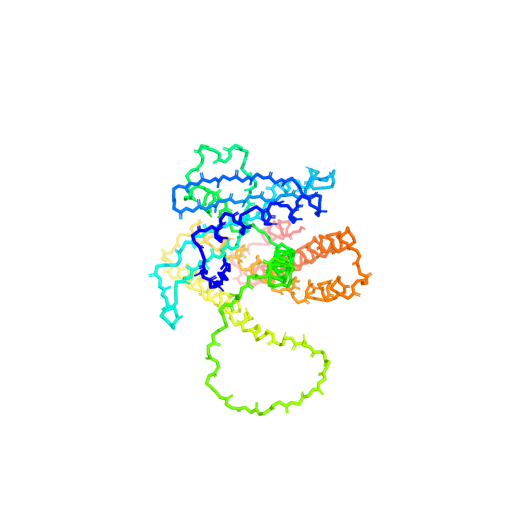16.765 1.00 64.12 166 GLN A N 1
ATOM 1334 C CA . GLN A 1 166 ? 7.354 1.772 17.402 1.00 64.12 166 GLN A CA 1
ATOM 1335 C C . GLN A 1 166 ? 6.097 2.649 17.309 1.00 64.12 166 GLN A C 1
ATOM 1337 O O . GLN A 1 166 ? 5.664 3.174 18.330 1.00 64.12 166 GLN A O 1
ATOM 1342 N N . ILE A 1 167 ? 5.457 2.740 16.138 1.00 59.97 167 ILE A N 1
ATOM 1343 C CA . ILE A 1 167 ? 4.202 3.492 15.962 1.00 59.97 167 ILE A CA 1
ATOM 1344 C C . ILE A 1 167 ? 3.074 2.910 16.829 1.00 59.97 167 ILE A C 1
ATOM 1346 O O . ILE A 1 167 ? 2.327 3.663 17.450 1.00 59.97 167 ILE A O 1
ATOM 1350 N N . ILE A 1 168 ? 2.960 1.581 16.922 1.00 64.31 168 ILE A N 1
ATOM 1351 C CA . ILE A 1 168 ? 2.003 0.905 17.815 1.00 64.31 168 ILE A CA 1
ATOM 1352 C C . ILE A 1 168 ? 2.245 1.325 19.273 1.00 64.31 168 ILE A C 1
ATOM 1354 O O . ILE A 1 168 ? 1.305 1.705 19.971 1.00 64.31 168 ILE A O 1
ATOM 1358 N N . ASN A 1 169 ? 3.504 1.326 19.720 1.00 71.31 169 ASN A N 1
ATOM 1359 C CA . ASN A 1 169 ? 3.870 1.736 21.078 1.00 71.31 169 ASN A CA 1
ATOM 1360 C C . ASN A 1 169 ? 3.600 3.231 21.333 1.00 71.31 169 ASN A C 1
ATOM 1362 O O . ASN A 1 169 ? 3.159 3.606 22.422 1.00 71.31 169 ASN A O 1
ATOM 1366 N N . GLU A 1 170 ? 3.840 4.092 20.342 1.00 69.88 170 GLU A N 1
ATOM 1367 C CA . GLU A 1 170 ? 3.554 5.528 20.415 1.00 69.88 170 GLU A CA 1
ATOM 1368 C C . GLU A 1 170 ? 2.047 5.792 20.524 1.00 69.88 170 GLU A C 1
ATOM 1370 O O . GLU A 1 170 ? 1.623 6.526 21.417 1.00 69.88 170 GLU A O 1
ATOM 1375 N N . LEU A 1 171 ? 1.233 5.132 19.692 1.00 64.50 171 LEU A N 1
ATOM 1376 C CA . LEU A 1 171 ? -0.230 5.220 19.746 1.00 64.50 171 LEU A CA 1
ATOM 1377 C C . LEU A 1 171 ? -0.777 4.720 21.086 1.00 64.50 171 LEU A C 1
ATOM 1379 O O . LEU A 1 171 ? -1.669 5.347 21.657 1.00 64.50 171 LEU A O 1
ATOM 1383 N N . GLN A 1 172 ? -0.224 3.627 21.619 1.00 75.38 172 GLN A N 1
ATOM 1384 C CA . GLN A 1 172 ? -0.594 3.123 22.941 1.00 75.38 172 GLN A CA 1
ATOM 1385 C C . GLN A 1 172 ? -0.262 4.145 24.038 1.00 75.38 172 GLN A C 1
ATOM 1387 O O . GLN A 1 172 ? -1.109 4.463 24.868 1.00 75.38 172 GLN A O 1
ATOM 1392 N N . THR A 1 173 ? 0.932 4.736 23.981 1.00 74.12 173 THR A N 1
ATOM 1393 C CA . THR A 1 173 ? 1.357 5.786 24.918 1.00 74.12 173 THR A CA 1
ATOM 1394 C C . THR A 1 173 ? 0.452 7.020 24.838 1.00 74.12 173 THR A C 1
ATOM 1396 O O . THR A 1 173 ? 0.184 7.674 25.846 1.00 74.12 173 THR A O 1
ATOM 1399 N N . GLU A 1 174 ? -0.015 7.383 23.644 1.00 67.12 174 GLU A N 1
ATOM 1400 C CA . GLU A 1 174 ? -0.913 8.521 23.452 1.00 67.12 174 GLU A CA 1
ATOM 1401 C C . GLU A 1 174 ? -2.324 8.243 23.989 1.00 67.12 174 GLU A C 1
ATOM 1403 O O . GLU A 1 174 ? -2.928 9.124 24.606 1.00 67.12 174 GLU A O 1
ATOM 1408 N N . ILE A 1 175 ? -2.819 7.009 23.847 1.00 73.19 175 ILE A N 1
ATOM 1409 C CA . ILE A 1 175 ? -4.057 6.563 24.499 1.00 73.19 175 ILE A CA 1
ATOM 1410 C C . ILE A 1 175 ? -3.917 6.667 26.021 1.00 73.19 175 ILE A C 1
ATOM 1412 O O . ILE A 1 175 ? -4.790 7.254 26.659 1.00 73.19 175 ILE A O 1
ATOM 1416 N N . ASP A 1 176 ? -2.813 6.189 26.597 1.00 77.25 176 ASP A N 1
ATOM 1417 C CA . ASP A 1 176 ? -2.582 6.249 28.045 1.00 77.25 176 ASP A CA 1
ATOM 1418 C C . ASP A 1 176 ? -2.538 7.706 28.547 1.00 77.25 176 ASP A C 1
ATOM 1420 O O . ASP A 1 176 ? -3.142 8.048 29.566 1.00 77.25 176 ASP A O 1
ATOM 1424 N N . LYS A 1 177 ? -1.907 8.614 27.788 1.00 74.19 177 LYS A N 1
ATOM 1425 C CA . LYS A 1 177 ? -1.916 10.059 28.083 1.00 74.19 177 LYS A CA 1
ATOM 1426 C C . LYS A 1 177 ? -3.319 10.663 28.031 1.00 74.19 177 LYS A C 1
ATOM 1428 O O . LYS A 1 177 ? -3.630 11.518 28.858 1.00 74.19 177 LYS A O 1
ATOM 1433 N N . LEU A 1 178 ? -4.166 10.244 27.085 1.00 71.31 178 LEU A N 1
ATOM 1434 C CA . LEU A 1 178 ? -5.565 10.681 27.041 1.00 71.31 178 LEU A CA 1
ATOM 1435 C C . LEU A 1 178 ? -6.352 10.187 28.258 1.00 71.31 178 LEU A C 1
ATOM 1437 O O . LEU A 1 178 ? -7.193 10.928 28.759 1.00 71.31 178 LEU A O 1
ATOM 1441 N N . GLU A 1 179 ? -6.097 8.965 28.734 1.00 76.25 179 GLU A N 1
ATOM 1442 C CA . GLU A 1 179 ? -6.750 8.431 29.937 1.00 76.25 179 GLU A CA 1
ATOM 1443 C C . GLU A 1 179 ? -6.363 9.215 31.193 1.00 76.25 179 GLU A C 1
ATOM 1445 O O . GLU A 1 179 ? -7.233 9.539 32.005 1.00 76.25 179 GLU A O 1
ATOM 1450 N N . ILE A 1 180 ? -5.086 9.584 31.318 1.00 73.06 180 ILE A N 1
ATOM 1451 C CA . ILE A 1 180 ? -4.597 10.444 32.402 1.00 73.06 180 ILE A CA 1
ATOM 1452 C C . ILE A 1 180 ? -5.242 11.831 32.305 1.00 73.06 180 ILE A C 1
ATOM 1454 O O . ILE A 1 180 ? -5.856 12.281 33.264 1.00 73.06 180 ILE A O 1
ATOM 1458 N N . ALA A 1 181 ? -5.209 12.471 31.132 1.00 67.50 181 ALA A N 1
ATOM 1459 C CA . ALA A 1 181 ? -5.788 13.802 30.943 1.00 67.50 181 ALA A CA 1
ATOM 1460 C C . ALA A 1 181 ? -7.309 13.848 31.184 1.00 67.50 181 ALA A C 1
ATOM 1462 O O . ALA A 1 181 ? -7.837 14.871 31.610 1.00 67.50 181 ALA A O 1
ATOM 1463 N N . PHE A 1 182 ? -8.025 12.753 30.919 1.00 74.69 182 PHE A N 1
ATOM 1464 C CA . PHE A 1 182 ? -9.437 12.636 31.282 1.00 74.69 182 PHE A CA 1
ATOM 1465 C C . PHE A 1 182 ? -9.633 12.465 32.794 1.00 74.69 182 PHE A C 1
ATOM 1467 O O . PHE A 1 182 ? -10.519 13.090 33.367 1.00 74.69 182 PHE A O 1
ATOM 1474 N N . THR A 1 183 ? -8.789 11.657 33.444 1.00 76.88 183 THR A N 1
ATOM 1475 C CA . THR A 1 183 ? -8.820 11.457 34.905 1.00 76.88 183 THR A CA 1
ATOM 1476 C C . THR A 1 183 ? -8.505 12.749 35.661 1.00 76.88 183 THR A C 1
ATOM 1478 O O . THR A 1 183 ? -9.127 13.023 36.682 1.00 76.88 183 THR A O 1
ATOM 1481 N N . ASP A 1 184 ? -7.600 13.565 35.124 1.00 82.19 184 ASP A N 1
ATOM 1482 C CA . ASP A 1 184 ? -7.201 14.862 35.678 1.00 82.19 184 ASP A CA 1
ATOM 1483 C C . ASP A 1 184 ? -8.189 15.999 35.330 1.00 82.19 184 ASP A C 1
ATOM 1485 O O . ASP A 1 184 ? -7.877 17.171 35.531 1.00 82.19 184 ASP A O 1
ATOM 1489 N N . GLU A 1 185 ? -9.364 15.674 34.772 1.00 81.44 185 GLU A N 1
ATOM 1490 C CA . GLU A 1 185 ? -10.416 16.621 34.357 1.00 81.44 185 GLU A CA 1
ATOM 1491 C C . GLU A 1 185 ? -9.951 17.687 33.336 1.00 81.44 185 GLU A C 1
ATOM 1493 O O . GLU A 1 185 ? -10.606 18.709 33.132 1.00 81.44 185 GLU A O 1
ATOM 1498 N N . ILE A 1 186 ? -8.830 17.446 32.645 1.00 73.62 186 ILE A N 1
ATOM 1499 C CA . ILE A 1 186 ? -8.280 18.334 31.605 1.00 73.62 186 ILE A CA 1
ATOM 1500 C C . ILE A 1 186 ? -9.103 18.228 30.312 1.00 73.62 186 ILE A C 1
ATOM 1502 O O . ILE A 1 186 ? -9.211 19.194 29.556 1.00 73.62 186 ILE A O 1
ATOM 1506 N N . LEU A 1 187 ? -9.664 17.046 30.039 1.00 63.53 187 LEU A N 1
ATOM 1507 C CA . LEU A 1 187 ? -10.505 16.771 28.874 1.00 63.53 187 LEU A CA 1
ATOM 1508 C C . LEU A 1 187 ? -11.955 16.544 29.285 1.00 63.53 187 LEU A C 1
ATOM 1510 O O . LEU A 1 187 ? -12.236 15.841 30.254 1.00 63.53 187 LEU A O 1
ATOM 1514 N N . THR A 1 188 ? -12.883 17.052 28.476 1.00 74.69 188 THR A N 1
ATOM 1515 C CA . THR A 1 188 ? -14.298 16.691 28.611 1.00 74.69 188 THR A CA 1
ATOM 1516 C C . THR A 1 188 ? -14.536 15.236 28.190 1.00 74.69 188 THR A C 1
ATOM 1518 O O . THR A 1 188 ? -13.785 14.671 27.389 1.00 74.69 188 THR A O 1
ATOM 1521 N N . GLU A 1 189 ? -15.609 14.617 28.693 1.00 72.56 189 GLU A N 1
ATOM 1522 C CA . GLU A 1 189 ? -15.977 13.236 28.336 1.00 72.56 189 GLU A CA 1
ATOM 1523 C C . GLU A 1 189 ? -16.163 13.064 26.819 1.00 72.56 189 GLU A C 1
ATOM 1525 O O . GLU A 1 189 ? -15.671 12.098 26.234 1.00 72.56 189 GLU A O 1
ATOM 1530 N N . GLU A 1 190 ? -16.801 14.033 26.156 1.00 69.44 190 GLU A N 1
ATOM 1531 C CA . GLU A 1 190 ? -17.005 14.006 24.704 1.00 69.44 190 GLU A CA 1
ATOM 1532 C C . GLU A 1 190 ? -15.680 14.050 23.928 1.00 69.44 190 GLU A C 1
ATOM 1534 O O . GLU A 1 190 ? -15.482 13.290 22.972 1.00 69.44 190 GLU A O 1
ATOM 1539 N N . GLU A 1 191 ? -14.742 14.905 24.344 1.00 67.31 191 GLU A N 1
ATOM 1540 C CA . GLU A 1 191 ? -13.425 15.012 23.713 1.00 67.31 191 GLU A CA 1
ATOM 1541 C C . GLU A 1 191 ? -12.583 13.760 23.934 1.00 67.31 191 GLU A C 1
ATOM 1543 O O . GLU A 1 191 ? -11.945 13.279 22.991 1.00 67.31 191 GLU A O 1
ATOM 1548 N N . PHE A 1 192 ? -12.604 13.212 25.149 1.00 73.94 192 PHE A N 1
ATOM 1549 C CA . PHE A 1 192 ? -11.910 11.976 25.483 1.00 73.94 192 PHE A CA 1
ATOM 1550 C C . PHE A 1 192 ? -12.423 10.810 24.634 1.00 73.94 192 PHE A C 1
ATOM 1552 O O . PHE A 1 192 ? -11.633 10.157 23.949 1.00 73.94 192 PHE A O 1
ATOM 1559 N N . VAL A 1 193 ? -13.742 10.590 24.598 1.00 73.12 193 VAL A N 1
ATOM 1560 C CA . VAL A 1 193 ? -14.357 9.499 23.826 1.00 73.12 193 VAL A CA 1
ATOM 1561 C C . VAL A 1 193 ? -14.022 9.625 22.341 1.00 73.12 193 VAL A C 1
ATOM 1563 O O . VAL A 1 193 ? -13.638 8.638 21.707 1.00 73.12 193 VAL A O 1
ATOM 1566 N N . ARG A 1 194 ? -14.114 10.836 21.779 1.00 65.25 194 ARG A N 1
ATOM 1567 C CA . ARG A 1 194 ? -13.814 11.070 20.364 1.00 65.25 194 ARG A CA 1
ATOM 1568 C C . ARG A 1 194 ? -12.342 10.817 20.039 1.00 65.25 194 ARG A C 1
ATOM 1570 O O . ARG A 1 194 ? -12.056 10.118 19.068 1.00 65.25 194 ARG A O 1
ATOM 1577 N N . LYS A 1 195 ? -11.413 11.389 20.812 1.00 64.31 195 LYS A N 1
ATOM 1578 C CA . LYS A 1 195 ? -9.968 11.255 20.558 1.00 64.31 195 LYS A CA 1
ATOM 1579 C C . LYS A 1 195 ? -9.502 9.817 20.757 1.00 64.31 195 LYS A C 1
ATOM 1581 O O . LYS A 1 195 ? -8.803 9.283 19.898 1.00 64.31 195 LYS A O 1
ATOM 1586 N N . LYS A 1 196 ? -9.977 9.161 21.817 1.00 75.06 196 LYS A N 1
ATOM 1587 C CA . LYS A 1 196 ? -9.682 7.755 22.091 1.00 75.06 196 LYS A CA 1
ATOM 1588 C C . LYS A 1 196 ? -10.173 6.843 20.969 1.00 75.06 196 LYS A C 1
ATOM 1590 O O . LYS A 1 196 ? -9.416 5.996 20.513 1.00 75.06 1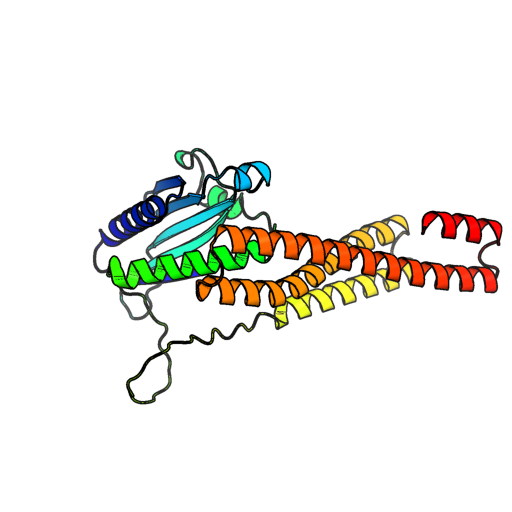96 LYS A O 1
ATOM 1595 N N . ALA A 1 197 ? -11.385 7.054 20.451 1.00 69.62 197 ALA A N 1
ATOM 1596 C CA . ALA A 1 197 ? -11.904 6.256 19.339 1.00 69.62 197 ALA A CA 1
ATOM 1597 C C . ALA A 1 197 ? -11.065 6.387 18.051 1.00 69.62 197 ALA A C 1
ATOM 1599 O O . ALA A 1 197 ? -10.928 5.415 17.308 1.00 69.62 197 ALA A O 1
ATOM 1600 N N . ILE A 1 198 ? -10.500 7.570 17.779 1.00 66.12 198 ILE A N 1
ATOM 1601 C CA . ILE A 1 198 ? -9.622 7.794 16.619 1.00 66.12 198 ILE A CA 1
ATOM 1602 C C . ILE A 1 198 ? -8.306 7.030 16.789 1.00 66.12 198 ILE A C 1
ATOM 1604 O O . ILE A 1 198 ? -7.939 6.273 15.890 1.00 66.12 198 ILE A O 1
ATOM 1608 N N . LEU A 1 199 ? -7.637 7.186 17.936 1.00 64.38 199 LEU A N 1
ATOM 1609 C CA . LEU A 1 199 ? -6.361 6.515 18.203 1.00 64.38 199 LEU A CA 1
ATOM 1610 C C . LEU A 1 199 ? -6.519 4.994 18.277 1.00 64.38 199 LEU A C 1
ATOM 1612 O O . LEU A 1 199 ? -5.723 4.271 17.691 1.00 64.38 199 LEU A O 1
ATOM 1616 N N . GLU A 1 200 ? -7.578 4.492 18.920 1.00 73.38 200 GLU A N 1
ATOM 1617 C CA . GLU A 1 200 ? -7.868 3.055 18.976 1.00 73.38 200 GLU A CA 1
ATOM 1618 C C . GLU A 1 200 ? -8.094 2.464 17.584 1.00 73.38 200 GLU A C 1
ATOM 1620 O O . GLU A 1 200 ? -7.621 1.368 17.299 1.00 73.38 200 GLU A O 1
ATOM 1625 N N . LYS A 1 201 ? -8.796 3.189 16.704 1.00 72.25 201 LYS A N 1
ATOM 1626 C CA . LYS A 1 201 ? -8.984 2.762 15.316 1.00 72.25 201 LYS A CA 1
ATOM 1627 C C . LYS A 1 201 ? -7.653 2.707 14.567 1.00 72.25 201 LYS A C 1
ATOM 1629 O O . LYS A 1 201 ? -7.417 1.752 13.836 1.00 72.25 201 LYS A O 1
ATOM 1634 N N . GLN A 1 202 ? -6.799 3.718 14.736 1.00 61.16 202 GLN A N 1
ATOM 1635 C CA . GLN A 1 202 ? -5.473 3.734 14.116 1.00 61.16 202 GLN A CA 1
ATOM 1636 C C . GLN A 1 202 ? -4.617 2.574 14.628 1.00 61.16 202 GLN A C 1
ATOM 1638 O O . GLN A 1 202 ? -4.025 1.863 13.823 1.00 61.16 202 GLN A O 1
ATOM 1643 N N . LEU A 1 203 ? -4.613 2.339 15.939 1.00 67.81 203 LEU A N 1
ATOM 1644 C CA . LEU A 1 203 ? -3.915 1.222 16.566 1.00 67.81 203 LEU A CA 1
ATOM 1645 C C . LEU A 1 203 ? -4.387 -0.125 15.999 1.00 67.81 203 LEU A C 1
ATOM 1647 O O . LEU A 1 203 ? -3.558 -0.910 15.548 1.00 67.81 203 LEU A O 1
ATOM 1651 N N . ASP A 1 204 ? -5.706 -0.355 15.939 1.00 69.88 204 ASP A N 1
ATOM 1652 C CA . ASP A 1 204 ? -6.272 -1.582 15.366 1.00 69.88 204 ASP A CA 1
ATOM 1653 C C . ASP A 1 204 ? -5.850 -1.759 13.895 1.00 69.88 204 ASP A C 1
ATOM 1655 O O . ASP A 1 204 ? -5.510 -2.862 13.473 1.00 69.88 204 ASP A O 1
ATOM 1659 N N . ASP A 1 205 ? -5.850 -0.679 13.105 1.00 65.62 205 ASP A N 1
ATOM 1660 C CA . ASP A 1 205 ? -5.432 -0.712 11.702 1.00 65.62 205 ASP A CA 1
ATOM 1661 C C . ASP A 1 205 ? -3.946 -1.097 11.556 1.00 65.62 205 ASP A C 1
ATOM 1663 O O . ASP A 1 205 ? -3.617 -1.922 10.700 1.00 65.62 205 ASP A O 1
ATOM 1667 N N . TYR A 1 206 ? -3.051 -0.549 12.387 1.00 63.78 206 TYR A N 1
ATOM 1668 C CA . TYR A 1 206 ? -1.622 -0.890 12.370 1.00 63.78 206 TYR A CA 1
ATOM 1669 C C . TYR A 1 206 ? -1.352 -2.328 12.834 1.00 63.78 206 TYR A C 1
ATOM 1671 O O . TYR A 1 206 ? -0.590 -3.037 12.179 1.00 63.78 206 TYR A O 1
ATOM 1679 N N . GLU A 1 207 ? -2.006 -2.791 13.901 1.00 68.56 207 GLU A N 1
ATOM 1680 C CA . GLU A 1 207 ? -1.849 -4.161 14.412 1.00 68.56 207 GLU A CA 1
ATOM 1681 C C . GLU A 1 207 ? -2.363 -5.211 13.414 1.00 68.56 207 GLU A C 1
ATOM 1683 O O . GLU A 1 207 ? -1.702 -6.223 13.164 1.00 68.56 207 GLU A O 1
ATOM 1688 N N . VAL A 1 208 ? -3.519 -4.960 12.785 1.00 67.50 208 VAL A N 1
ATOM 1689 C CA . VAL A 1 208 ? -4.049 -5.822 11.716 1.00 67.50 208 VAL A CA 1
ATOM 1690 C C . VAL A 1 208 ? -3.078 -5.893 10.549 1.00 67.50 208 VAL A C 1
ATOM 1692 O O . VAL A 1 208 ? -2.853 -6.978 10.011 1.00 67.50 208 VAL A O 1
ATOM 1695 N N . ASN A 1 209 ? -2.507 -4.754 10.153 1.00 63.56 209 ASN A N 1
ATOM 1696 C CA . ASN A 1 209 ? -1.538 -4.720 9.071 1.00 63.56 209 ASN A CA 1
ATOM 1697 C C . ASN A 1 209 ? -0.319 -5.578 9.432 1.00 63.56 209 ASN A C 1
ATOM 1699 O O . ASN A 1 209 ? -0.041 -6.534 8.718 1.00 63.56 209 ASN A O 1
ATOM 1703 N N . LEU A 1 210 ? 0.321 -5.363 10.579 1.00 66.06 210 LEU A N 1
ATOM 1704 C CA . LEU A 1 210 ? 1.484 -6.157 10.995 1.00 66.06 210 LEU A CA 1
ATOM 1705 C C . LEU A 1 210 ? 1.246 -7.682 10.872 1.00 66.06 210 LEU A C 1
ATOM 1707 O O . LEU A 1 210 ? 2.048 -8.412 10.288 1.00 66.06 210 LEU A O 1
ATOM 1711 N N . LEU A 1 211 ? 0.077 -8.159 11.319 1.00 70.44 211 LEU A N 1
ATOM 1712 C CA . LEU A 1 211 ? -0.320 -9.573 11.232 1.00 70.44 211 LEU A CA 1
ATOM 1713 C C . LEU A 1 211 ? -0.548 -10.079 9.799 1.00 70.44 211 LEU A C 1
ATOM 1715 O O . LEU A 1 211 ? -0.337 -11.261 9.502 1.00 70.44 211 LEU A O 1
ATOM 1719 N N . ILE A 1 212 ? -1.042 -9.218 8.912 1.00 66.44 212 ILE A N 1
ATOM 1720 C CA . ILE A 1 212 ? -1.207 -9.531 7.491 1.00 66.44 212 ILE A CA 1
ATOM 1721 C C . ILE A 1 212 ? 0.171 -9.582 6.811 1.00 66.44 212 ILE A C 1
ATOM 1723 O O . ILE A 1 212 ? 0.372 -10.419 5.933 1.00 66.44 212 ILE A O 1
ATOM 1727 N N . GLU A 1 213 ? 1.130 -8.759 7.239 1.00 62.66 213 GLU A N 1
ATOM 1728 C CA . GLU A 1 213 ? 2.472 -8.596 6.653 1.00 62.66 213 GLU A CA 1
ATOM 1729 C C . GLU A 1 213 ? 3.249 -9.902 6.650 1.00 62.66 213 GLU A C 1
ATOM 1731 O O . GLU A 1 213 ? 3.679 -10.388 5.596 1.00 62.66 213 GLU A O 1
ATOM 1736 N N . GLU A 1 214 ? 3.295 -10.555 7.804 1.00 65.56 214 GLU A N 1
ATOM 1737 C CA . GLU A 1 214 ? 3.938 -11.856 7.959 1.00 65.56 214 GLU A CA 1
ATOM 1738 C C . GLU A 1 214 ? 3.299 -12.945 7.087 1.00 65.56 214 GLU A C 1
ATOM 1740 O O . GLU A 1 214 ? 3.982 -13.827 6.555 1.00 65.56 214 GLU A O 1
ATOM 1745 N N . LYS A 1 215 ? 1.973 -12.907 6.925 1.00 71.38 215 LYS A N 1
ATOM 1746 C CA . LYS A 1 215 ? 1.227 -13.936 6.190 1.00 71.38 215 LYS A CA 1
ATOM 1747 C C . LYS A 1 215 ? 1.264 -13.718 4.681 1.00 71.38 215 LYS A C 1
ATOM 1749 O O . LYS A 1 215 ? 1.356 -14.693 3.935 1.00 71.38 215 LYS A O 1
ATOM 1754 N N . VAL A 1 216 ? 1.242 -12.467 4.227 1.00 65.88 216 VAL A N 1
ATOM 1755 C CA . VAL A 1 216 ? 1.375 -12.120 2.808 1.00 65.88 216 VAL A CA 1
ATOM 1756 C C . VAL A 1 216 ? 2.780 -12.437 2.304 1.00 65.88 216 VAL A C 1
ATOM 1758 O O . VAL A 1 216 ? 2.894 -12.891 1.170 1.00 65.88 216 VAL A O 1
ATOM 1761 N N . LYS A 1 217 ? 3.830 -12.315 3.129 1.00 66.81 217 LYS A N 1
ATOM 1762 C CA . LYS A 1 217 ? 5.194 -12.727 2.746 1.00 66.81 217 LYS A CA 1
ATOM 1763 C C . LYS A 1 217 ? 5.243 -14.181 2.253 1.00 66.81 217 LYS A C 1
ATOM 1765 O O . LYS A 1 217 ? 5.776 -14.452 1.187 1.00 66.81 217 LYS A O 1
ATOM 1770 N N . LYS A 1 218 ? 4.556 -15.100 2.938 1.00 76.06 218 LYS A N 1
ATOM 1771 C CA . LYS A 1 218 ? 4.464 -16.512 2.514 1.00 76.06 218 LYS A CA 1
ATOM 1772 C C . LYS A 1 218 ? 3.743 -16.689 1.175 1.00 76.06 218 LYS A C 1
ATOM 1774 O O . LYS A 1 218 ? 4.105 -17.555 0.383 1.00 76.06 218 LYS A O 1
ATOM 1779 N N . LEU A 1 219 ? 2.709 -15.884 0.924 1.00 71.00 219 LEU A N 1
ATOM 1780 C CA . LEU A 1 219 ? 2.001 -15.890 -0.357 1.00 71.00 219 LEU A CA 1
ATOM 1781 C C . LEU A 1 219 ? 2.875 -15.302 -1.473 1.00 71.00 219 LEU A C 1
ATOM 1783 O O . LEU A 1 219 ? 2.824 -15.801 -2.594 1.00 71.00 219 LEU A O 1
ATOM 1787 N N . GLN A 1 220 ? 3.680 -14.278 -1.171 1.00 60.59 220 GLN A N 1
ATOM 1788 C CA . GLN A 1 220 ? 4.638 -13.689 -2.111 1.00 60.59 220 GLN A CA 1
ATOM 1789 C C . GLN A 1 220 ? 5.717 -14.696 -2.492 1.00 60.59 220 GLN A C 1
ATOM 1791 O O . GLN A 1 220 ? 6.001 -14.844 -3.677 1.00 60.59 220 GLN A O 1
ATOM 1796 N N . ASP A 1 221 ? 6.258 -15.427 -1.516 1.00 68.38 221 ASP A N 1
ATOM 1797 C CA . ASP A 1 221 ? 7.248 -16.475 -1.758 1.00 68.38 221 ASP A CA 1
ATOM 1798 C C . ASP A 1 221 ? 6.663 -17.555 -2.682 1.00 68.38 221 ASP A C 1
ATOM 1800 O O . ASP A 1 221 ? 7.248 -17.863 -3.720 1.00 68.38 221 ASP A O 1
ATOM 1804 N N . ALA A 1 222 ? 5.452 -18.044 -2.388 1.00 69.00 222 ALA A N 1
ATOM 1805 C CA . ALA A 1 222 ? 4.763 -19.030 -3.223 1.00 69.00 222 ALA A CA 1
ATOM 1806 C C . ALA A 1 222 ? 4.466 -18.516 -4.645 1.00 69.00 222 ALA A C 1
ATOM 1808 O O . ALA A 1 222 ? 4.622 -19.251 -5.619 1.00 69.00 222 ALA A O 1
ATOM 1809 N N . PHE A 1 223 ? 4.077 -17.248 -4.788 1.00 59.22 223 PHE A N 1
ATOM 1810 C CA . PHE A 1 223 ? 3.895 -16.617 -6.095 1.00 59.22 223 PHE A CA 1
ATOM 1811 C C . PHE A 1 223 ? 5.223 -16.490 -6.859 1.00 59.22 223 PHE A C 1
ATOM 1813 O O . PHE A 1 223 ? 5.290 -16.809 -8.043 1.00 59.22 223 PHE A O 1
ATOM 1820 N N . SER A 1 224 ? 6.307 -16.093 -6.183 1.00 54.75 224 SER A N 1
ATOM 1821 C CA . SER A 1 224 ? 7.636 -15.950 -6.795 1.00 54.75 224 SER A CA 1
ATOM 1822 C C . SER A 1 224 ? 8.222 -17.281 -7.273 1.00 54.75 224 SER A C 1
ATOM 1824 O O . SER A 1 224 ? 8.923 -17.322 -8.280 1.00 54.75 224 SER A O 1
ATOM 1826 N N . GLN A 1 225 ? 7.878 -18.373 -6.587 1.00 69.44 225 GLN A N 1
ATOM 1827 C CA . GLN A 1 225 ? 8.251 -19.741 -6.941 1.00 69.44 225 GLN A CA 1
ATOM 1828 C C . GLN A 1 225 ? 7.355 -20.334 -8.044 1.00 69.44 225 GLN A C 1
ATOM 1830 O O . GLN A 1 225 ? 7.538 -21.488 -8.423 1.00 69.44 225 GLN A O 1
ATOM 1835 N N . GLY A 1 226 ? 6.374 -19.576 -8.550 1.00 61.31 226 GLY A N 1
ATOM 1836 C CA . GLY A 1 226 ? 5.422 -20.040 -9.562 1.00 61.31 226 GLY A CA 1
ATOM 1837 C C . GLY A 1 226 ? 4.415 -21.075 -9.050 1.00 61.31 226 GLY A C 1
ATOM 1838 O O . GLY A 1 226 ? 3.746 -21.713 -9.856 1.00 61.31 226 GLY A O 1
ATOM 1839 N N . ILE A 1 227 ? 4.307 -21.254 -7.727 1.00 80.56 227 ILE A N 1
ATOM 1840 C CA . ILE A 1 227 ? 3.340 -22.164 -7.090 1.00 80.56 227 ILE A CA 1
ATOM 1841 C C . ILE A 1 227 ? 1.930 -21.583 -7.176 1.00 80.56 227 ILE A C 1
ATOM 1843 O O . ILE A 1 227 ? 0.966 -22.324 -7.339 1.00 80.56 227 ILE A O 1
ATOM 1847 N N . LEU A 1 228 ? 1.817 -20.262 -7.031 1.00 65.00 228 LEU A N 1
ATOM 1848 C CA . LEU A 1 228 ? 0.575 -19.531 -7.244 1.00 65.00 228 LEU A CA 1
ATOM 1849 C C . LEU A 1 228 ? 0.667 -18.776 -8.557 1.00 65.00 228 LEU A C 1
ATOM 1851 O O . LEU A 1 228 ? 1.665 -18.096 -8.810 1.00 65.00 228 LEU A O 1
ATOM 1855 N N . ASP A 1 229 ? -0.399 -18.825 -9.347 1.00 62.75 229 ASP A N 1
ATOM 1856 C CA . ASP A 1 229 ? -0.563 -17.846 -10.410 1.00 62.75 229 ASP A CA 1
ATOM 1857 C C . ASP A 1 229 ? -1.007 -16.486 -9.839 1.00 62.75 229 ASP A C 1
ATOM 1859 O O . ASP A 1 229 ? -1.298 -16.319 -8.649 1.00 62.75 229 ASP A O 1
ATOM 1863 N N . GLN A 1 230 ? -1.036 -15.466 -10.693 1.00 53.72 230 GLN A N 1
ATOM 1864 C CA . GLN A 1 230 ? -1.363 -14.112 -10.257 1.00 53.72 230 GLN A CA 1
ATOM 1865 C C . GLN A 1 230 ? -2.806 -13.982 -9.743 1.00 53.72 230 GLN A C 1
ATOM 1867 O O . GLN A 1 230 ? -3.049 -13.236 -8.794 1.00 53.72 230 GLN A O 1
ATOM 1872 N N . ILE A 1 231 ? -3.761 -14.672 -10.366 1.00 63.34 231 ILE A N 1
ATOM 1873 C CA . ILE A 1 231 ? -5.176 -14.610 -9.987 1.00 63.34 231 ILE A CA 1
ATOM 1874 C C . ILE A 1 231 ? -5.358 -15.285 -8.624 1.00 63.34 231 ILE A C 1
ATOM 1876 O O . ILE A 1 231 ? -6.044 -14.754 -7.749 1.00 63.34 231 ILE A O 1
ATOM 1880 N N . GLU A 1 232 ? -4.703 -16.425 -8.420 1.00 69.62 232 GLU A N 1
ATOM 1881 C CA . GLU A 1 232 ? -4.709 -17.164 -7.163 1.00 69.62 232 GLU A CA 1
ATOM 1882 C C . GLU A 1 232 ? -4.032 -16.397 -6.030 1.00 69.62 232 GLU A C 1
ATOM 1884 O O . GLU A 1 232 ? -4.573 -16.348 -4.923 1.00 69.62 232 GLU A O 1
ATOM 1889 N N . TYR A 1 233 ? -2.881 -15.775 -6.297 1.00 68.75 233 TYR A N 1
ATOM 1890 C CA . TYR A 1 233 ? -2.193 -14.921 -5.334 1.00 68.75 233 TYR A CA 1
ATOM 1891 C C . TYR A 1 233 ? -3.086 -13.751 -4.907 1.00 68.75 233 TYR A C 1
ATOM 1893 O O . TYR A 1 233 ? -3.325 -13.571 -3.713 1.00 68.75 233 TYR A O 1
ATOM 1901 N N . GLU A 1 234 ? -3.645 -13.002 -5.864 1.00 59.25 234 GLU A N 1
ATOM 1902 C CA . GLU A 1 234 ? -4.513 -11.853 -5.579 1.00 59.25 234 GLU A CA 1
ATOM 1903 C C . GLU A 1 234 ? -5.748 -12.265 -4.761 1.00 59.25 234 GLU A C 1
ATOM 1905 O O . GLU A 1 234 ? -6.072 -11.620 -3.761 1.00 59.25 234 GLU A O 1
ATOM 1910 N N . LYS A 1 235 ? -6.395 -13.379 -5.123 1.00 69.06 235 LYS A N 1
ATOM 1911 C CA . LYS A 1 235 ? -7.550 -13.906 -4.387 1.00 69.06 235 LYS A CA 1
ATOM 1912 C C . LYS A 1 235 ? -7.183 -14.341 -2.966 1.00 69.06 235 LYS A C 1
ATOM 1914 O O . LYS A 1 235 ? -7.852 -13.945 -2.018 1.00 69.06 235 LYS A O 1
ATOM 1919 N N . LYS A 1 236 ? -6.112 -15.125 -2.796 1.00 74.56 236 LYS A N 1
ATOM 1920 C CA . LYS A 1 236 ? -5.674 -15.616 -1.476 1.00 74.56 236 LYS A CA 1
ATOM 1921 C C . LYS A 1 236 ? -5.273 -14.481 -0.549 1.00 74.56 236 LYS A C 1
ATOM 1923 O O . LYS A 1 236 ? -5.552 -14.545 0.642 1.00 74.56 236 LYS A O 1
ATOM 1928 N N . VAL A 1 237 ? -4.623 -13.459 -1.090 1.00 66.69 237 VAL A N 1
ATOM 1929 C CA . VAL A 1 237 ? -4.252 -12.265 -0.342 1.00 66.69 237 VAL A CA 1
ATOM 1930 C C . VAL A 1 237 ? -5.499 -11.498 0.103 1.00 66.69 237 VAL A C 1
ATOM 1932 O O . VAL A 1 237 ? -5.598 -11.155 1.275 1.00 66.69 237 VAL A O 1
ATOM 1935 N N . HIS A 1 238 ? -6.478 -11.288 -0.779 1.00 67.69 238 HIS A N 1
ATOM 1936 C CA . HIS A 1 238 ? -7.740 -10.644 -0.407 1.00 67.69 238 HIS A CA 1
ATOM 1937 C C . HIS A 1 238 ? -8.493 -11.427 0.682 1.00 67.69 238 HIS A C 1
ATOM 1939 O O . HIS A 1 238 ? -8.896 -10.860 1.697 1.00 67.69 238 HIS A O 1
ATOM 1945 N N . ASP A 1 239 ? -8.649 -12.740 0.497 1.00 75.06 239 ASP A N 1
ATOM 1946 C CA . ASP A 1 239 ? -9.338 -13.605 1.459 1.00 75.06 239 ASP A CA 1
ATOM 1947 C C . ASP A 1 239 ? -8.613 -13.615 2.813 1.00 75.06 239 ASP A C 1
ATOM 1949 O O . ASP A 1 239 ? -9.249 -13.606 3.869 1.00 75.06 239 ASP A O 1
ATOM 1953 N N . LEU A 1 240 ? -7.278 -13.578 2.792 1.00 76.69 240 LEU A N 1
ATOM 1954 C CA . LEU A 1 240 ? -6.447 -13.440 3.980 1.00 76.69 240 LEU A CA 1
ATOM 1955 C C . LEU A 1 240 ? -6.691 -12.100 4.689 1.00 76.69 240 LEU A C 1
ATOM 1957 O O . LEU A 1 240 ? -6.910 -12.105 5.899 1.00 76.69 240 LEU A O 1
ATOM 1961 N N . GLU A 1 241 ? -6.664 -10.977 3.967 1.00 68.06 241 GLU A N 1
ATOM 1962 C CA . GLU A 1 241 ? -6.901 -9.645 4.538 1.00 68.06 241 GLU A CA 1
ATOM 1963 C C . GLU A 1 241 ? -8.290 -9.558 5.176 1.00 68.06 241 GLU A C 1
ATOM 1965 O O . GLU A 1 241 ? -8.410 -9.150 6.333 1.00 68.06 241 GLU A O 1
ATOM 1970 N N . ALA A 1 242 ? -9.328 -10.009 4.466 1.00 72.69 242 ALA A N 1
ATOM 1971 C CA . ALA A 1 242 ? -10.697 -10.020 4.971 1.00 72.69 242 ALA A CA 1
ATOM 1972 C C . ALA A 1 242 ? -10.825 -10.883 6.237 1.00 72.69 242 ALA A C 1
ATOM 1974 O O . ALA A 1 242 ? -11.334 -10.417 7.256 1.00 72.69 242 ALA A O 1
ATOM 1975 N N . ASN A 1 243 ? -10.298 -12.112 6.208 1.00 79.44 243 ASN A N 1
ATOM 1976 C CA . ASN A 1 243 ? -10.410 -13.050 7.325 1.00 79.44 243 ASN A CA 1
ATOM 1977 C C . ASN A 1 243 ? -9.633 -12.587 8.564 1.00 79.44 243 ASN A C 1
ATOM 1979 O O . ASN A 1 243 ? -10.133 -12.693 9.684 1.00 79.44 243 ASN A O 1
ATOM 1983 N N . VAL A 1 244 ? -8.406 -12.086 8.379 1.00 78.69 244 VAL A N 1
ATOM 1984 C CA . VAL A 1 244 ? -7.571 -11.602 9.487 1.00 78.69 244 VAL A CA 1
ATOM 1985 C C . VAL A 1 244 ? -8.191 -10.357 10.104 1.00 78.69 244 VAL A C 1
ATOM 1987 O O . VAL A 1 244 ? -8.335 -10.306 11.323 1.00 78.69 244 VAL A O 1
ATOM 1990 N N . ARG A 1 245 ? -8.622 -9.395 9.282 1.00 75.50 245 ARG A N 1
ATOM 1991 C CA . ARG A 1 245 ? -9.238 -8.155 9.758 1.00 75.50 245 ARG A CA 1
ATOM 1992 C C . ARG A 1 245 ? -10.543 -8.418 10.503 1.00 75.50 245 ARG A C 1
ATOM 1994 O O . ARG A 1 245 ? -10.731 -7.888 11.593 1.00 75.50 245 ARG A O 1
ATOM 2001 N N . GLU A 1 246 ? -11.417 -9.268 9.968 1.00 80.12 246 GLU A N 1
ATOM 2002 C CA . GLU A 1 246 ? -12.675 -9.633 10.629 1.00 80.12 246 GLU A CA 1
ATOM 2003 C C . GLU A 1 246 ? -12.428 -10.322 11.978 1.00 80.12 246 GLU A C 1
ATOM 2005 O O . GLU A 1 246 ? -12.988 -9.909 12.999 1.00 80.12 246 GLU A O 1
ATOM 2010 N N . LYS A 1 247 ? -11.552 -11.336 12.013 1.00 82.88 247 LYS A N 1
ATOM 2011 C CA . LYS A 1 247 ? -11.228 -12.053 13.255 1.00 82.88 247 LYS A CA 1
ATOM 2012 C C . LYS A 1 247 ? -10.608 -11.135 14.295 1.00 82.88 247 LYS A C 1
ATOM 2014 O O . LYS A 1 247 ? -11.026 -11.174 15.450 1.00 82.88 247 LYS A O 1
ATOM 2019 N N . PHE A 1 248 ? -9.652 -10.308 13.886 1.00 81.00 248 PHE A N 1
ATOM 2020 C CA . PHE A 1 248 ? -8.952 -9.402 14.783 1.00 81.00 248 PHE A CA 1
ATOM 2021 C C . PHE A 1 248 ? -9.902 -8.374 15.399 1.00 81.00 248 PHE A C 1
ATOM 2023 O O . PHE A 1 248 ? -9.968 -8.250 16.619 1.00 81.00 248 PHE A O 1
ATOM 2030 N N . LEU A 1 249 ? -10.708 -7.693 14.577 1.00 77.25 249 LEU A N 1
ATOM 2031 C CA . LEU A 1 249 ? -11.666 -6.697 15.064 1.00 77.25 249 LEU A CA 1
ATOM 2032 C C . LEU A 1 249 ? -12.731 -7.327 15.969 1.00 77.25 249 LEU A C 1
ATOM 2034 O O . LEU A 1 249 ? -13.121 -6.733 16.975 1.00 77.25 249 LEU A O 1
ATOM 2038 N N . THR A 1 250 ? -13.169 -8.549 15.656 1.00 82.56 250 THR A N 1
ATOM 2039 C CA . THR A 1 250 ? -14.112 -9.296 16.500 1.00 82.56 250 THR A CA 1
ATOM 2040 C C . THR A 1 250 ? -13.493 -9.643 17.857 1.00 82.56 250 THR A C 1
ATOM 2042 O O . THR A 1 250 ? -14.134 -9.446 18.891 1.00 82.56 250 THR A O 1
ATOM 2045 N N . GLN A 1 251 ? -12.237 -10.101 17.876 1.00 83.69 251 GLN A N 1
ATOM 2046 C CA . GLN A 1 251 ? -11.493 -10.388 19.108 1.00 83.69 251 GLN A CA 1
ATOM 2047 C C . GLN A 1 251 ? -11.275 -9.123 19.949 1.00 83.69 251 GLN A C 1
ATOM 2049 O O . GLN A 1 251 ? -11.671 -9.102 21.114 1.00 83.69 251 GLN A O 1
ATOM 2054 N N . ARG A 1 252 ? -10.769 -8.038 19.348 1.00 79.44 252 ARG A N 1
ATOM 2055 C CA . ARG A 1 252 ? -10.582 -6.728 20.002 1.00 79.44 252 ARG A CA 1
ATOM 2056 C C . ARG A 1 252 ? -11.883 -6.198 20.601 1.00 79.44 252 ARG A C 1
ATOM 2058 O O . ARG A 1 252 ? -11.903 -5.750 21.748 1.00 79.44 252 ARG A O 1
ATOM 2065 N N . LYS A 1 253 ? -12.996 -6.271 19.861 1.00 82.00 253 LYS A N 1
ATOM 2066 C CA . LYS A 1 253 ? -14.314 -5.856 20.367 1.00 82.00 253 LYS A CA 1
ATOM 2067 C C . LYS A 1 253 ? -14.724 -6.689 21.583 1.00 82.00 253 LYS A C 1
ATOM 2069 O O . LYS A 1 253 ? -15.168 -6.126 22.583 1.00 82.00 253 LYS A O 1
ATOM 2074 N N . ALA A 1 254 ? -14.547 -8.009 21.524 1.00 83.00 254 ALA A N 1
ATOM 2075 C CA . ALA A 1 254 ? -14.865 -8.899 22.637 1.00 83.00 254 ALA A CA 1
ATOM 2076 C C . ALA A 1 254 ? -14.006 -8.605 23.881 1.00 83.00 254 ALA A C 1
ATOM 2078 O O . ALA A 1 254 ? -14.529 -8.592 24.995 1.00 83.00 254 ALA A O 1
ATOM 2079 N N . GLU A 1 255 ? -12.716 -8.319 23.709 1.00 82.56 255 GLU A N 1
ATOM 2080 C CA . GLU A 1 255 ? -11.810 -7.937 24.799 1.00 82.56 255 GLU A CA 1
ATOM 2081 C C . GLU A 1 255 ? -12.194 -6.597 25.430 1.00 82.56 255 GLU A C 1
ATOM 2083 O O . GLU A 1 255 ? -12.353 -6.516 26.649 1.00 82.56 255 GLU A O 1
ATOM 2088 N N . ARG A 1 256 ? -12.459 -5.563 24.620 1.00 80.75 256 ARG A N 1
ATOM 2089 C CA . ARG A 1 256 ? -12.946 -4.267 25.126 1.00 80.75 256 ARG A CA 1
ATOM 2090 C C . ARG A 1 256 ? -14.258 -4.420 25.889 1.00 80.75 256 ARG A C 1
ATOM 2092 O O . ARG A 1 256 ? -14.427 -3.811 26.947 1.00 80.75 256 ARG A O 1
ATOM 2099 N N . ASN A 1 257 ? -15.174 -5.247 25.387 1.00 83.69 257 ASN A N 1
ATOM 2100 C CA . ASN A 1 257 ? -16.435 -5.525 26.066 1.00 83.69 257 ASN A CA 1
ATOM 2101 C C . ASN A 1 257 ? -16.202 -6.241 27.400 1.00 83.69 257 ASN A C 1
ATOM 2103 O O . ASN A 1 257 ? -16.782 -5.826 28.400 1.00 83.69 257 ASN A O 1
ATOM 2107 N N . LYS A 1 258 ? -15.302 -7.233 27.469 1.00 84.50 258 LYS A N 1
ATOM 2108 C CA . LYS A 1 258 ? -14.917 -7.874 28.740 1.00 84.50 258 LYS A CA 1
ATOM 2109 C C . LYS A 1 258 ? -14.389 -6.856 29.752 1.00 84.50 258 LYS A C 1
ATOM 2111 O O . LYS A 1 258 ? -14.869 -6.839 30.883 1.00 84.50 258 LYS A O 1
ATOM 2116 N N . THR A 1 259 ? -13.478 -5.971 29.349 1.00 80.56 259 THR A N 1
ATOM 2117 C CA . THR A 1 259 ? -12.930 -4.929 30.234 1.00 80.56 259 THR A CA 1
ATOM 2118 C C . THR A 1 259 ? -14.015 -3.970 30.727 1.00 80.56 259 THR A C 1
ATOM 2120 O O . THR A 1 259 ? -14.069 -3.654 31.915 1.00 80.56 259 THR A O 1
ATOM 2123 N N . LYS A 1 260 ? -14.935 -3.547 29.849 1.00 82.62 260 LYS A N 1
ATOM 2124 C CA . LYS A 1 260 ? -16.086 -2.715 30.239 1.00 82.62 260 LYS A CA 1
ATOM 2125 C C . LYS A 1 260 ? -16.996 -3.434 31.235 1.00 82.62 260 LYS A C 1
ATOM 2127 O O . LYS A 1 260 ? -17.400 -2.828 32.220 1.00 82.62 260 LYS A O 1
ATOM 2132 N N . ILE A 1 261 ? -17.275 -4.720 31.024 1.00 84.50 261 ILE A N 1
ATOM 2133 C CA . ILE A 1 261 ? -18.091 -5.531 31.940 1.00 84.50 261 ILE A CA 1
ATOM 2134 C C . ILE A 1 261 ? -17.438 -5.617 33.326 1.00 84.50 261 ILE A C 1
ATOM 2136 O O . ILE A 1 261 ? -18.138 -5.491 34.328 1.00 84.50 261 ILE A O 1
ATOM 2140 N N . VAL A 1 262 ? -16.115 -5.803 33.405 1.00 85.88 262 VAL A N 1
ATOM 2141 C CA . VAL A 1 262 ? -15.384 -5.823 34.687 1.00 85.88 262 VAL A CA 1
ATOM 2142 C C . VAL A 1 262 ? -15.522 -4.482 35.413 1.00 85.88 262 VAL A C 1
ATOM 2144 O O . VAL A 1 262 ? -15.962 -4.470 36.561 1.00 85.88 262 VAL A O 1
ATOM 2147 N N . LYS A 1 263 ? -15.273 -3.358 34.725 1.00 83.06 263 LYS A N 1
ATOM 2148 C CA . LYS A 1 263 ? -15.428 -2.012 35.308 1.00 83.06 263 LYS A CA 1
ATOM 2149 C C . LYS A 1 263 ? -16.863 -1.740 35.778 1.00 83.06 263 LYS A C 1
ATOM 2151 O O . LYS A 1 263 ? -17.067 -1.174 36.846 1.00 83.06 263 LYS A O 1
ATOM 2156 N N . LEU A 1 264 ? -17.869 -2.179 35.017 1.00 83.94 264 LEU A N 1
ATOM 2157 C CA . LEU A 1 264 ? -19.277 -2.053 35.411 1.00 83.94 264 LEU A CA 1
ATOM 2158 C C . LEU A 1 264 ? -19.610 -2.893 36.653 1.00 83.94 264 LEU A C 1
ATOM 2160 O O . LEU A 1 264 ? -20.348 -2.426 37.516 1.00 83.94 264 LEU A O 1
ATOM 2164 N N . LYS A 1 265 ? -19.052 -4.105 36.780 1.00 86.19 265 LYS A N 1
ATOM 2165 C CA . LYS A 1 265 ? -19.231 -4.944 37.978 1.00 86.19 265 LYS A CA 1
ATOM 2166 C C . LYS A 1 265 ? -18.605 -4.306 39.218 1.00 86.19 265 LYS A C 1
ATOM 2168 O O . LYS A 1 265 ? -19.204 -4.355 40.289 1.00 86.19 265 LYS A O 1
ATOM 2173 N N . GLU A 1 266 ? -17.427 -3.706 39.082 1.00 85.44 266 GLU A N 1
ATOM 2174 C CA . GLU A 1 266 ? -16.772 -2.978 40.174 1.00 85.44 266 GLU A CA 1
ATOM 2175 C C . GLU A 1 266 ? -17.559 -1.728 40.575 1.00 85.44 266 GLU A C 1
ATOM 2177 O O . GLU A 1 266 ? -17.802 -1.517 41.761 1.00 85.44 266 GLU A O 1
ATOM 2182 N N . ALA A 1 267 ? -18.039 -0.948 39.602 1.00 82.06 267 ALA A N 1
ATOM 2183 C CA . ALA A 1 267 ? -18.884 0.216 39.858 1.00 82.06 267 ALA A CA 1
ATOM 2184 C C . ALA A 1 267 ? -20.187 -0.160 40.581 1.00 82.06 267 ALA A C 1
ATOM 2186 O O . ALA A 1 267 ? -20.590 0.532 41.514 1.00 82.06 267 ALA A O 1
ATOM 2187 N N . LEU A 1 268 ? -20.815 -1.279 40.200 1.00 84.81 268 LEU A N 1
ATOM 2188 C CA . LEU A 1 268 ? -21.996 -1.813 40.882 1.00 84.81 268 LEU A CA 1
ATOM 2189 C C . LEU A 1 268 ? -21.666 -2.222 42.325 1.00 84.81 268 LEU A C 1
ATOM 2191 O O . LEU A 1 268 ? -22.380 -1.851 43.252 1.00 84.81 268 LEU A O 1
ATOM 2195 N N . LYS A 1 269 ? -20.559 -2.950 42.531 1.00 88.88 269 LYS A N 1
ATOM 2196 C CA . LYS A 1 269 ? -20.110 -3.393 43.862 1.00 88.88 269 LYS A CA 1
ATOM 2197 C C . LYS A 1 269 ? -19.803 -2.218 44.794 1.00 88.88 269 LYS A C 1
ATOM 2199 O O . LYS A 1 269 ? -20.078 -2.301 45.987 1.00 88.88 269 LYS A O 1
ATOM 2204 N N . ASN A 1 270 ? -19.258 -1.137 44.245 1.00 88.00 270 ASN A N 1
ATOM 2205 C CA . ASN A 1 270 ? -18.920 0.076 44.985 1.00 88.00 270 ASN A CA 1
ATOM 2206 C C . ASN A 1 270 ? -20.113 1.040 45.133 1.00 88.00 270 ASN A C 1
ATOM 2208 O O . ASN A 1 270 ? -19.946 2.123 45.683 1.00 88.00 270 ASN A O 1
ATOM 2212 N N . GLY A 1 271 ? -21.304 0.670 44.642 1.00 82.81 271 GLY A N 1
ATOM 2213 C CA . GLY A 1 271 ? -22.519 1.483 44.741 1.00 82.81 271 GLY A CA 1
ATOM 2214 C C . GLY A 1 271 ? -22.528 2.733 43.855 1.00 82.81 271 GLY A C 1
ATOM 2215 O O . GLY A 1 271 ? -23.359 3.610 44.061 1.00 82.81 271 GLY A O 1
ATOM 2216 N N . ILE A 1 272 ? -21.620 2.824 42.879 1.00 85.06 272 ILE A N 1
ATOM 2217 C CA . ILE A 1 272 ? -21.513 3.955 41.942 1.00 85.06 272 ILE A CA 1
ATOM 2218 C C . ILE A 1 272 ? -22.657 3.921 40.920 1.00 85.06 272 ILE A C 1
ATOM 2220 O O . ILE A 1 272 ? -23.124 4.966 40.477 1.00 85.06 272 ILE A O 1
ATOM 2224 N N . ILE A 1 273 ? -23.107 2.722 40.540 1.00 83.31 273 ILE A N 1
ATOM 2225 C CA . ILE A 1 273 ? -24.234 2.515 39.623 1.00 83.31 273 ILE A CA 1
ATOM 2226 C C . ILE A 1 273 ? -25.265 1.572 40.238 1.00 83.31 273 ILE A C 1
ATOM 2228 O O . ILE A 1 273 ? -24.932 0.703 41.045 1.00 83.31 273 ILE A O 1
ATOM 2232 N N . THR A 1 274 ? -26.518 1.711 39.818 1.00 87.50 274 THR A N 1
ATOM 2233 C CA . THR A 1 274 ? -27.615 0.827 40.231 1.00 87.50 274 THR A CA 1
ATOM 2234 C C . THR A 1 274 ? -27.649 -0.472 39.415 1.00 87.50 274 THR A C 1
ATOM 2236 O O . THR A 1 274 ? -27.121 -0.544 38.302 1.00 87.50 274 THR A O 1
ATOM 2239 N N . GLN A 1 275 ? -28.335 -1.503 39.925 1.00 88.31 275 GLN A N 1
ATOM 2240 C CA . GLN A 1 275 ? -28.541 -2.766 39.196 1.00 88.31 275 GLN A CA 1
ATOM 2241 C C . GLN A 1 275 ? -29.231 -2.541 37.838 1.00 88.31 275 GLN A C 1
ATOM 2243 O O . GLN A 1 275 ? -28.832 -3.116 36.830 1.00 88.31 275 GLN A O 1
ATOM 2248 N N . GLN A 1 276 ? -30.216 -1.641 37.788 1.00 87.06 276 GLN A N 1
ATOM 2249 C CA . GLN A 1 276 ? -30.951 -1.324 36.563 1.00 87.06 276 GLN A CA 1
ATOM 2250 C C . GLN A 1 276 ? -30.061 -0.632 35.512 1.00 87.06 276 GLN A C 1
ATOM 2252 O O . GLN A 1 276 ? -30.172 -0.897 34.313 1.00 87.06 276 GLN A O 1
ATOM 2257 N N . GLU A 1 277 ? -29.145 0.240 35.944 1.00 81.44 277 GLU A N 1
ATOM 2258 C CA . GLU A 1 277 ? -28.165 0.875 35.057 1.00 81.44 277 GLU A CA 1
ATOM 2259 C C . GLU A 1 277 ? -27.099 -0.100 34.566 1.00 81.44 277 GLU A C 1
ATOM 2261 O O . GLU A 1 277 ? -26.684 -0.007 33.407 1.00 81.44 277 GLU A O 1
ATOM 2266 N N . PHE A 1 278 ? -26.680 -1.034 35.423 1.00 86.31 278 PHE A N 1
ATOM 2267 C CA . PHE A 1 278 ? -25.783 -2.123 35.055 1.00 86.31 278 PHE A CA 1
ATOM 2268 C C . PHE A 1 278 ? -26.401 -2.976 33.939 1.00 86.31 278 PHE A C 1
ATOM 2270 O O . PHE A 1 278 ? -25.800 -3.098 32.871 1.00 86.31 278 PHE A O 1
ATOM 2277 N N . ASP A 1 279 ? -27.629 -3.468 34.125 1.00 84.38 279 ASP A N 1
ATOM 2278 C CA . ASP A 1 279 ? -28.311 -4.328 33.148 1.00 84.38 279 ASP A CA 1
ATOM 2279 C C . ASP A 1 279 ? -28.498 -3.620 31.793 1.00 84.38 279 ASP A C 1
ATOM 2281 O O . ASP A 1 279 ? -28.224 -4.193 30.734 1.00 84.38 279 ASP A O 1
ATOM 2285 N N . ARG A 1 280 ? -28.860 -2.327 31.811 1.00 86.56 280 ARG A N 1
ATOM 2286 C CA . ARG A 1 280 ? -28.968 -1.503 30.595 1.00 86.56 280 ARG A CA 1
ATOM 2287 C C . ARG A 1 280 ? -27.632 -1.380 29.856 1.00 86.56 280 ARG A C 1
ATOM 2289 O O . ARG A 1 280 ? -27.601 -1.483 28.631 1.00 86.56 280 ARG A O 1
ATOM 2296 N N . LYS A 1 281 ? -26.531 -1.137 30.575 1.00 82.00 281 LYS A N 1
ATOM 2297 C CA . LYS A 1 281 ? -25.199 -0.974 29.969 1.00 82.00 281 LYS A CA 1
ATOM 2298 C C . LYS A 1 281 ? -24.639 -2.302 29.449 1.00 82.00 281 LYS A C 1
ATOM 2300 O O . LYS A 1 281 ? -23.968 -2.296 28.423 1.00 82.00 281 LYS A O 1
ATOM 2305 N N . ILE A 1 282 ? -24.949 -3.435 30.084 1.00 84.19 282 ILE A N 1
ATOM 2306 C CA . ILE A 1 282 ? -24.588 -4.773 29.583 1.00 84.19 282 ILE A CA 1
ATOM 2307 C C . ILE A 1 282 ? -25.328 -5.097 28.280 1.00 84.19 282 ILE A C 1
ATOM 2309 O O . ILE A 1 282 ? -24.705 -5.569 27.327 1.00 84.19 282 ILE A O 1
ATOM 2313 N N . ALA A 1 283 ? -26.622 -4.778 28.196 1.00 80.62 283 ALA A N 1
ATOM 2314 C CA . ALA A 1 283 ? -27.415 -4.998 26.986 1.00 80.62 283 ALA A CA 1
ATOM 2315 C C . ALA A 1 283 ? -26.877 -4.228 25.762 1.00 80.62 283 ALA A C 1
ATOM 2317 O O . ALA A 1 283 ? -27.005 -4.694 24.638 1.00 80.62 283 ALA A O 1
ATOM 2318 N N . GLN A 1 284 ? -26.223 -3.079 25.970 1.00 78.62 284 GLN A N 1
ATOM 2319 C CA . GLN A 1 284 ? -25.579 -2.291 24.906 1.00 78.62 284 GLN A CA 1
ATOM 2320 C C . GLN A 1 284 ? -24.199 -2.824 24.475 1.00 78.62 284 GLN A C 1
ATOM 2322 O O . GLN A 1 284 ? -23.657 -2.380 23.464 1.00 78.62 284 GLN A O 1
ATOM 2327 N N . LEU A 1 285 ? -23.606 -3.738 25.251 1.00 74.31 285 LEU A N 1
ATOM 2328 C CA . LEU A 1 285 ? -22.314 -4.379 24.968 1.00 74.31 285 LEU A CA 1
ATOM 2329 C C . LEU A 1 285 ? -22.467 -5.781 24.352 1.00 74.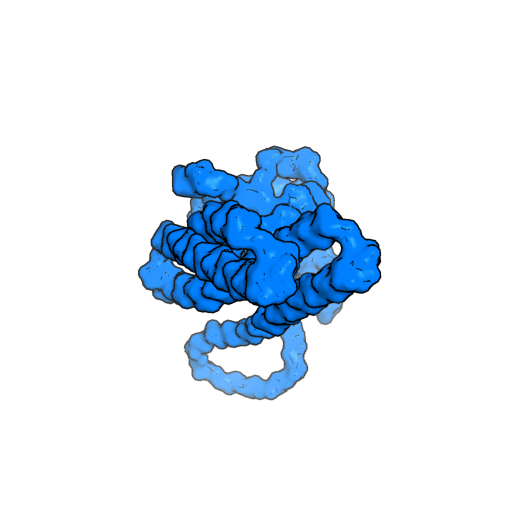31 285 LEU A C 1
ATOM 2331 O O . LEU A 1 285 ? -21.454 -6.402 24.020 1.00 74.31 285 LEU A O 1
ATOM 2335 N N . SER A 1 286 ? -23.709 -6.262 24.233 1.00 56.38 286 SER A N 1
ATOM 2336 C CA . SER A 1 286 ? -24.098 -7.532 23.601 1.00 56.38 286 SER A CA 1
ATOM 2337 C C . SER A 1 286 ? -24.168 -7.368 22.085 1.00 56.38 286 SER A C 1
ATOM 2339 O O . SER A 1 286 ? -23.655 -8.257 21.373 1.00 56.38 286 SER A O 1
#

Foldseek 3Di:
DDKWKFFDPDPCVQVLLLVLLQVVLVVVVWDKDKDDDPFKIKMWTDHDDPVCVVVVPQKTWIWMKGWDPDDDPPTTIIMIDIDMFHDDPPCVPPDPCCVHPVGPPVDDAPLVVLVRVVVVVVSVCCCVPVVVIGIDDPDDPDDDDDDDDDDPPPPPPPPPVVVLVVVLVVLVVVLVVLVVCVVVVVDDPVRSVVVNVVSVVVNLRSVLRSVLNVVLVVLSVCVVVVVDPPVRSSVVSVVSSVVSSVVSVVVVLVVVLVVVLVVLVVCCVVVVDDPVVSVVVNVVSD

Sequence (286 aa):
MAKNYFILNSNQDLEKAYQAIILWFKGQLYEVEGIKQDTYYLIQARKTGTIRTLLGSNLAFKIKIYISSESLNGKKEFVIETGRGKWIQNIAGASFASIFTAGLTIWTGIAMAGWGLWLENQLISYLEKDANFVRVKPKEEGTIKESNNTDYVYEINIEKNSDQQQIINELQTEIDKLEIAFTDEILTEEEFVRKKAILEKQLDDYEVNLLIEEKVKKLQDAFSQGILDQIEYEKKVHDLEANVREKFLTQRKAERNKTKIVKLKEALKNGIITQQEFDRKIAQLS

pLDDT: mean 70.18, std 18.13, range [23.19, 95.62]

Secondary structure (DSSP, 8-state):
-EEEEEE--STTHHHHHHHHHHHHHHHTT-EEEEEE-SSEEEEEEE---HHHHHTT--EEEEEEEEE-SS-GGGS-EEEEEEEEEE--S-GGG--HHHHHHTT------HHHHHHHHHHHHHHHHHHHHTS---B--------------S--------TTHHHHHHHHHHHHHHHHHHHHHHHTT-S-HHHHHHHHHHHHHHHHHHHHHHHHHHHHHHHHHHHHTTSS-HHHHHHHHHHHHHHHHHHHHHHHHHHHHHHHHHHHHHHHHTTSS-HHHHHHHHHTT-